Protein AF-0000000080694925 (afdb_homodimer)

pLDDT: mean 90.87, std 7.21, range [68.62, 98.62]

InterPro domains:
  IPR015406 Tip attachment protein J, central straight fiber domain [PF09327] (97-133)
  IPR053171 Viral Tip Attachment Protein [PTHR36251] (2-133)

Radius of gyration: 19.43 Å; Cα contacts (8 Å, |Δi|>4): 1019; chains: 2; bounding box: 24×59×52 Å

Sequence (272 aa):
FVQEATVRASQNEATARTVTQLTASVGANTGQITDLREVVTSNLASTATAITQLTTRVGDNSAAIQSEATARSNADGALSSQISTAQATANGATAQAQTASTAVSGLNGKVSALKTIKTSTTVGGRTVMAGLAYWRFVQEATVRASQNEATARTVTQLTASVGANTGQITDLREVVTSNLASTATAITQLTTRVGDNSAAIQSEATARSNADGALSSQISTAQATANGATAQAQTASTAVSGLNGKVSALKTIKTSTTVGGRTVMAGLAYWR

Solvent-accessible surface area (backbone atoms only — not comparable to full-atom values): 11245 Å² total; per-residue (Å²): 113,47,78,46,76,49,75,46,77,55,88,57,34,11,34,31,37,36,39,38,37,43,62,14,58,15,87,86,17,29,9,30,38,39,37,41,39,36,22,39,8,22,80,61,35,8,32,20,37,40,37,40,37,31,35,12,24,17,84,83,10,25,6,28,35,41,36,40,37,38,15,27,8,19,83,58,18,10,30,13,37,37,36,37,36,27,28,4,26,6,80,78,19,34,6,30,33,36,38,39,37,38,11,32,7,24,62,84,61,52,52,33,27,38,39,37,41,38,35,37,34,30,51,88,85,45,71,52,75,51,73,50,78,47,77,81,114,48,77,47,76,48,77,46,76,55,88,56,36,11,36,31,36,37,40,39,36,44,62,13,58,14,87,86,17,30,8,31,40,41,37,39,37,37,21,39,8,23,82,61,36,9,32,19,38,40,38,40,37,33,35,10,26,18,85,82,10,26,6,29,35,40,38,40,39,38,15,28,8,19,85,58,18,9,31,13,38,39,37,36,39,27,28,4,27,6,80,78,21,36,6,30,33,34,38,40,38,39,11,32,8,23,62,84,63,52,53,33,28,37,40,37,40,39,36,37,34,30,52,88,84,46,71,52,73,52,72,49,77,47,77,83

Structure (mmCIF, N/CA/C/O backbone):
data_AF-0000000080694925-model_v1
#
loop_
_entity.id
_entity.type
_entity.pdbx_description
1 polymer 'Fibronectin, type III'
#
loop_
_atom_site.group_PDB
_atom_site.id
_atom_site.type_symbol
_atom_site.label_atom_id
_atom_site.label_alt_id
_atom_site.label_comp_id
_atom_site.label_asym_id
_atom_site.label_entity_id
_atom_site.label_seq_id
_atom_site.pdbx_PDB_ins_code
_atom_site.Cartn_x
_atom_site.Cartn_y
_atom_site.Cartn_z
_atom_site.occupancy
_atom_site.B_iso_or_equiv
_atom_site.auth_seq_id
_atom_site.auth_comp_id
_atom_site.auth_asym_id
_atom_site.auth_atom_id
_atom_site.pdbx_PDB_model_num
ATOM 1 N N . PHE A 1 1 ? 2.668 17.078 -12.219 1 86.06 1 PHE A N 1
ATOM 2 C CA . PHE A 1 1 ? 2.404 15.68 -12.555 1 86.06 1 PHE A CA 1
ATOM 3 C C . PHE A 1 1 ? 3.459 1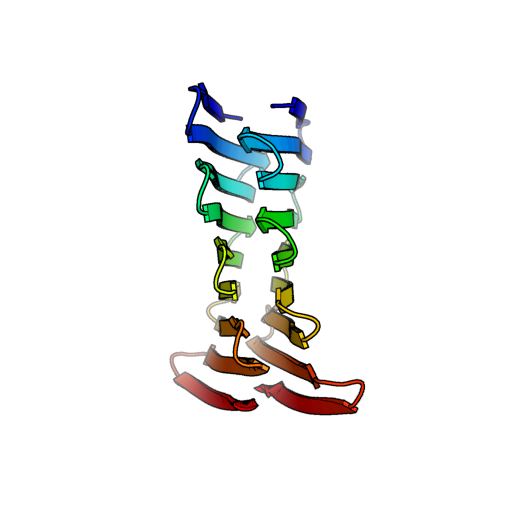5.141 -13.516 1 86.06 1 PHE A C 1
ATOM 5 O O . PHE A 1 1 ? 3.699 15.734 -14.57 1 86.06 1 PHE A O 1
ATOM 12 N N . VAL A 1 2 ? 4.156 14.141 -13.117 1 85 2 VAL A N 1
ATOM 13 C CA . VAL A 1 2 ? 5.16 13.492 -13.953 1 85 2 VAL A CA 1
ATOM 14 C C . VAL A 1 2 ? 4.844 12 -14.078 1 85 2 VAL A C 1
ATOM 16 O O . VAL A 1 2 ? 4.547 11.336 -13.086 1 85 2 VAL A O 1
ATOM 19 N N . GLN A 1 3 ? 4.918 11.453 -15.359 1 87.75 3 GLN A N 1
ATOM 20 C CA . GLN A 1 3 ? 4.664 10.023 -15.547 1 87.75 3 GLN A CA 1
ATOM 21 C C . GLN A 1 3 ? 5.57 9.445 -16.625 1 87.75 3 GLN A C 1
ATOM 23 O O . GLN A 1 3 ? 5.707 10.016 -17.703 1 87.75 3 GLN A O 1
ATOM 28 N N . GLU A 1 4 ? 6.207 8.531 -16.234 1 90.44 4 GLU A N 1
ATOM 29 C CA . GLU A 1 4 ? 6.984 7.746 -17.203 1 90.44 4 GLU A CA 1
ATOM 30 C C . GLU A 1 4 ? 6.508 6.297 -17.234 1 90.44 4 GLU A C 1
ATOM 32 O O . GLU A 1 4 ? 6.25 5.695 -16.188 1 90.44 4 GLU A O 1
ATOM 37 N N . ALA A 1 5 ? 6.398 5.773 -18.469 1 90.56 5 ALA A N 1
ATOM 38 C CA . ALA A 1 5 ? 5.965 4.383 -18.594 1 90.56 5 ALA A CA 1
ATOM 39 C C . ALA A 1 5 ? 6.812 3.639 -19.625 1 90.56 5 ALA A C 1
ATOM 41 O O . ALA A 1 5 ? 7.16 4.188 -20.672 1 90.56 5 ALA A O 1
ATOM 42 N N . THR A 1 6 ? 7.285 2.588 -19.266 1 92.5 6 THR A N 1
ATOM 43 C CA . THR A 1 6 ? 7.996 1.702 -20.172 1 92.5 6 THR A CA 1
ATOM 44 C C . THR A 1 6 ? 7.316 0.338 -20.25 1 92.5 6 THR A C 1
ATOM 46 O O . THR A 1 6 ? 6.977 -0.248 -19.219 1 92.5 6 THR A O 1
ATOM 49 N N . VAL A 1 7 ? 7.121 -0.152 -21.453 1 92.69 7 VAL A N 1
ATOM 50 C CA . VAL A 1 7 ? 6.527 -1.472 -21.656 1 92.69 7 VAL A CA 1
ATOM 51 C C . VAL A 1 7 ? 7.367 -2.275 -22.641 1 92.69 7 VAL A C 1
ATOM 53 O O . VAL A 1 7 ? 7.723 -1.776 -23.703 1 92.69 7 VAL A O 1
ATOM 56 N N . ARG A 1 8 ? 7.656 -3.412 -22.172 1 92.75 8 ARG A N 1
ATOM 57 C CA . ARG A 1 8 ? 8.375 -4.336 -23.031 1 92.75 8 ARG A CA 1
ATOM 58 C C . ARG A 1 8 ? 7.711 -5.711 -23.047 1 92.75 8 ARG A C 1
ATOM 60 O O . ARG A 1 8 ? 7.398 -6.258 -21.984 1 92.75 8 ARG A O 1
ATOM 67 N N . ALA A 1 9 ? 7.484 -6.203 -24.297 1 92.5 9 ALA A N 1
ATOM 68 C CA . ALA A 1 9 ? 6.875 -7.527 -24.406 1 92.5 9 ALA A CA 1
ATOM 69 C C . ALA A 1 9 ? 7.582 -8.375 -25.453 1 92.5 9 ALA A C 1
ATOM 71 O O . ALA A 1 9 ? 7.91 -7.887 -26.531 1 92.5 9 ALA A O 1
ATOM 72 N N . SER A 1 10 ? 8 -9.586 -25.047 1 93.69 10 SER A N 1
ATOM 73 C CA . SER A 1 10 ? 8.469 -10.617 -25.969 1 93.69 10 SER A CA 1
ATOM 74 C C . SER A 1 10 ? 7.625 -11.883 -25.859 1 93.69 10 SER A C 1
ATOM 76 O O . SER A 1 10 ? 6.613 -11.898 -25.156 1 93.69 10 SER A O 1
ATOM 78 N N . GLN A 1 11 ? 8.141 -12.898 -26.594 1 92.75 11 GLN A N 1
ATOM 79 C CA . GLN A 1 11 ? 7.355 -14.125 -26.594 1 92.75 11 GLN A CA 1
ATOM 80 C C . GLN A 1 11 ? 7.336 -14.766 -25.219 1 92.75 11 GLN A C 1
ATOM 82 O O . GLN A 1 11 ? 6.348 -15.391 -24.828 1 92.75 11 GLN A O 1
ATOM 87 N N . ASN A 1 12 ? 8.289 -14.617 -24.5 1 95 12 ASN A N 1
ATOM 88 C CA . ASN A 1 12 ? 8.391 -15.391 -23.266 1 95 12 ASN A CA 1
ATOM 89 C C . ASN A 1 12 ? 8.344 -14.5 -22.031 1 95 12 ASN A C 1
ATOM 91 O O . ASN A 1 12 ? 8.383 -14.992 -20.906 1 95 12 ASN A O 1
ATOM 95 N N . GLU A 1 13 ? 8.422 -13.172 -22.281 1 96.5 13 GLU A N 1
ATOM 96 C CA . GLU A 1 13 ? 8.438 -12.273 -21.125 1 96.5 13 GLU A CA 1
ATOM 97 C C . GLU A 1 13 ? 7.789 -10.93 -21.469 1 96.5 13 GLU A C 1
ATOM 99 O O . GLU A 1 13 ? 7.961 -10.414 -22.578 1 96.5 13 GLU A O 1
ATOM 104 N N . ALA A 1 14 ? 7.043 -10.398 -20.562 1 97.88 14 ALA A N 1
ATOM 105 C CA . ALA A 1 14 ? 6.457 -9.07 -20.672 1 97.88 14 ALA A CA 1
ATOM 106 C C . ALA A 1 14 ? 6.703 -8.25 -19.406 1 97.88 14 ALA A C 1
ATOM 108 O O . ALA A 1 14 ? 6.555 -8.766 -18.281 1 97.88 14 ALA A O 1
ATOM 109 N N . THR A 1 15 ? 7.133 -7.004 -19.609 1 96.81 15 THR A N 1
ATOM 110 C CA . THR A 1 15 ? 7.391 -6.125 -18.469 1 96.81 15 THR A CA 1
ATOM 111 C C . THR A 1 15 ? 6.785 -4.742 -18.703 1 96.81 15 THR A C 1
ATOM 113 O O . THR A 1 15 ? 6.887 -4.195 -19.797 1 96.81 15 THR A O 1
ATOM 116 N N . ALA A 1 16 ? 6.148 -4.254 -17.703 1 96.69 16 ALA A N 1
ATOM 117 C CA . ALA A 1 16 ? 5.633 -2.887 -17.703 1 96.69 16 ALA A CA 1
ATOM 118 C C . ALA A 1 16 ? 6.023 -2.152 -16.422 1 96.69 16 ALA A C 1
ATOM 120 O O . ALA A 1 16 ? 5.871 -2.684 -15.32 1 96.69 16 ALA A O 1
ATOM 121 N N .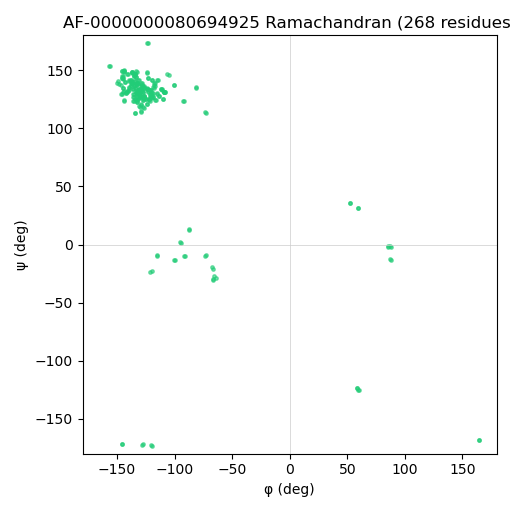 ARG A 1 17 ? 6.551 -0.938 -16.547 1 94.81 17 ARG A N 1
ATOM 122 C CA . ARG A 1 17 ? 6.98 -0.132 -15.414 1 94.81 17 ARG A CA 1
ATOM 123 C C . ARG A 1 17 ? 6.512 1.312 -15.555 1 94.81 17 ARG A C 1
ATOM 125 O O . ARG A 1 17 ? 6.547 1.875 -16.656 1 94.81 17 ARG A O 1
ATOM 132 N N . THR A 1 18 ? 6.059 1.807 -14.477 1 93.69 18 THR A N 1
ATOM 133 C CA . THR A 1 18 ? 5.695 3.219 -14.492 1 93.69 18 THR A CA 1
ATOM 134 C C . THR A 1 18 ? 6.234 3.936 -13.258 1 93.69 18 THR A C 1
ATOM 136 O O . THR A 1 18 ? 6.312 3.348 -12.18 1 93.69 18 THR A O 1
ATOM 139 N N . VAL A 1 19 ? 6.582 5.168 -13.391 1 93.38 19 VAL A N 1
ATOM 140 C CA . VAL A 1 19 ? 6.91 6.09 -12.305 1 93.38 19 VAL A CA 1
ATOM 141 C C . VAL A 1 19 ? 5.988 7.309 -12.367 1 93.38 19 VAL A C 1
ATOM 143 O O . VAL A 1 19 ? 5.875 7.957 -13.414 1 93.38 19 VAL A O 1
ATOM 146 N N . THR A 1 20 ? 5.352 7.559 -11.32 1 93.06 20 THR A N 1
ATOM 147 C CA . THR A 1 20 ? 4.41 8.672 -11.305 1 93.06 20 THR A CA 1
ATOM 148 C C . THR A 1 20 ? 4.617 9.531 -10.062 1 93.06 20 THR A C 1
ATOM 150 O O . THR A 1 20 ? 4.828 9.016 -8.969 1 93.06 20 THR A O 1
ATOM 153 N N . GLN A 1 21 ? 4.531 10.812 -10.289 1 94.19 21 GLN A N 1
ATOM 154 C CA . GLN A 1 21 ? 4.547 11.766 -9.188 1 94.19 21 GLN A CA 1
ATOM 155 C C . GLN A 1 21 ? 3.404 12.773 -9.32 1 94.19 21 GLN A C 1
ATOM 157 O O . GLN A 1 21 ? 3.295 13.469 -10.328 1 94.19 21 GLN A O 1
ATOM 162 N N . LEU A 1 22 ? 2.562 12.719 -8.281 1 95.5 22 LEU A N 1
ATOM 163 C CA . LEU A 1 22 ? 1.469 13.68 -8.195 1 95.5 22 LEU A CA 1
ATOM 164 C C . LEU A 1 22 ? 1.71 14.68 -7.066 1 95.5 22 LEU A C 1
ATOM 166 O O . LEU A 1 22 ? 2.01 14.289 -5.938 1 95.5 22 LEU A O 1
ATOM 170 N N . THR A 1 23 ? 1.526 15.945 -7.48 1 96 23 THR A N 1
ATOM 171 C CA . THR A 1 23 ? 1.721 16.969 -6.465 1 96 23 THR A CA 1
ATOM 172 C C . THR A 1 23 ? 0.611 18.016 -6.531 1 96 23 THR A C 1
ATOM 174 O O . THR A 1 23 ? 0.211 18.438 -7.621 1 96 23 THR A O 1
ATOM 177 N N . ALA A 1 24 ? 0.092 18.344 -5.383 1 97.38 24 ALA A N 1
ATOM 178 C CA . ALA A 1 24 ? -0.826 19.469 -5.23 1 97.38 24 ALA A CA 1
ATOM 179 C C . ALA A 1 24 ? -0.362 20.406 -4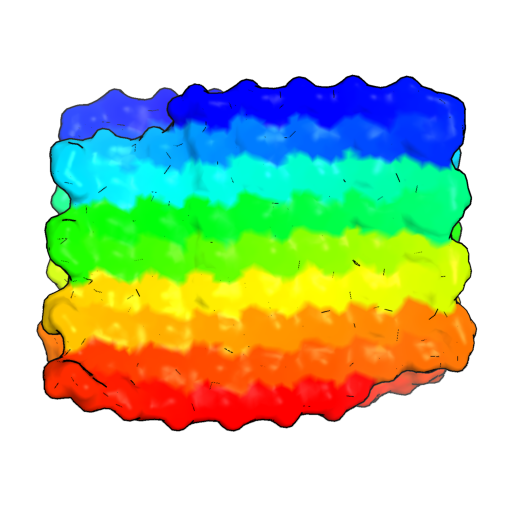.125 1 97.38 24 ALA A C 1
ATOM 181 O O . ALA A 1 24 ? -0.082 19.969 -3.006 1 97.38 24 ALA A O 1
ATOM 182 N N . SER A 1 25 ? -0.364 21.734 -4.52 1 96.5 25 SER A N 1
ATOM 183 C CA . SER A 1 25 ? 0.121 22.688 -3.533 1 96.5 25 SER A CA 1
ATOM 184 C C . SER A 1 25 ? -0.73 23.953 -3.529 1 96.5 25 SER A C 1
ATOM 186 O O . SER A 1 25 ? -1.169 24.422 -4.586 1 96.5 25 SER A O 1
ATOM 188 N N . VAL A 1 26 ? -1.048 24.391 -2.332 1 96.94 26 VAL A N 1
ATOM 189 C CA . VAL A 1 26 ? -1.655 25.703 -2.119 1 96.94 26 VAL A CA 1
ATOM 190 C C . VAL A 1 26 ? -0.882 26.469 -1.044 1 96.94 26 VAL A C 1
ATOM 192 O O . VAL A 1 26 ? -0.964 26.125 0.141 1 96.94 26 VAL A O 1
ATOM 195 N N . GLY A 1 27 ? -0.299 27.5 -1.496 1 94.94 27 GLY A N 1
ATOM 196 C CA . GLY A 1 27 ? 0.611 28.172 -0.577 1 94.94 27 GLY A CA 1
ATOM 197 C C . GLY A 1 27 ? 1.742 27.266 -0.105 1 94.94 27 GLY A C 1
ATOM 198 O O . GLY A 1 27 ? 2.459 26.688 -0.92 1 94.94 27 GLY A O 1
ATOM 199 N N . ALA A 1 28 ? 1.848 27.156 1.271 1 94.5 28 ALA A N 1
ATOM 200 C CA . ALA A 1 28 ? 2.908 26.328 1.831 1 94.5 28 ALA A CA 1
ATOM 201 C C . ALA A 1 28 ? 2.416 24.906 2.066 1 94.5 28 ALA A C 1
ATOM 203 O O . ALA A 1 28 ? 3.193 24.016 2.449 1 94.5 28 ALA A O 1
ATOM 204 N N . ASN A 1 29 ? 1.133 24.734 1.923 1 97.06 29 ASN A N 1
ATOM 205 C CA . ASN A 1 29 ? 0.563 23.406 2.127 1 97.06 29 ASN A CA 1
ATOM 206 C C . ASN A 1 29 ? 0.723 22.531 0.887 1 97.06 29 ASN A C 1
ATOM 208 O O . ASN A 1 29 ? 0.471 22.984 -0.232 1 97.06 29 ASN A O 1
ATOM 212 N N . THR A 1 30 ? 1.142 21.281 1.148 1 97.44 30 THR A N 1
ATOM 213 C CA . THR A 1 30 ? 1.434 20.438 -0.005 1 97.44 30 THR A CA 1
ATOM 214 C C . THR A 1 30 ? 0.976 19 0.245 1 97.44 30 THR A C 1
ATOM 216 O O . THR A 1 30 ? 0.958 18.547 1.388 1 97.44 30 THR A O 1
ATOM 219 N N . GLY A 1 31 ? 0.548 18.359 -0.827 1 98.31 31 GLY A N 1
ATOM 220 C CA . GLY A 1 31 ? 0.349 16.922 -0.916 1 98.31 31 GLY A CA 1
ATOM 221 C C . GLY A 1 31 ? 1.038 16.297 -2.113 1 98.31 31 GLY A C 1
ATOM 222 O O . GLY A 1 31 ? 1.058 16.891 -3.199 1 98.31 31 GLY A O 1
ATOM 223 N N . GLN A 1 32 ? 1.607 15.141 -1.814 1 98.06 32 GLN A N 1
ATOM 224 C CA . GLN A 1 32 ? 2.352 14.5 -2.896 1 98.06 32 GLN A CA 1
ATOM 225 C C . GLN A 1 32 ? 2.225 12.984 -2.832 1 98.06 32 GLN A C 1
ATOM 227 O O . GLN A 1 32 ? 2.254 12.398 -1.747 1 98.06 32 GLN A O 1
ATOM 232 N N . ILE A 1 33 ? 2.143 12.367 -3.941 1 97.62 33 ILE A N 1
ATOM 233 C CA . ILE A 1 33 ? 2.225 10.914 -4.074 1 97.62 33 ILE A CA 1
ATOM 234 C C . ILE A 1 33 ? 3.295 10.547 -5.102 1 97.62 33 ILE A C 1
ATOM 236 O O . ILE A 1 33 ? 3.301 11.078 -6.215 1 97.62 33 ILE A O 1
ATOM 240 N N . THR A 1 34 ? 4.18 9.719 -4.723 1 96.31 34 THR A N 1
ATOM 241 C CA . THR A 1 34 ? 5.152 9.148 -5.648 1 96.31 34 THR A CA 1
ATOM 242 C C . THR A 1 34 ? 5.004 7.633 -5.727 1 96.31 34 THR A C 1
ATOM 244 O O . THR A 1 34 ? 4.957 6.953 -4.699 1 96.31 34 THR A O 1
ATOM 247 N N . ASP A 1 35 ? 5.039 7.164 -6.988 1 95.25 35 ASP A N 1
ATOM 248 C CA . ASP A 1 35 ? 4.797 5.734 -7.168 1 95.25 35 ASP A CA 1
ATOM 249 C C . ASP A 1 35 ? 5.773 5.137 -8.172 1 95.25 35 ASP A C 1
ATOM 251 O O . ASP A 1 35 ? 6.102 5.766 -9.18 1 95.25 35 ASP A O 1
ATOM 255 N N . LEU A 1 36 ? 6.172 4.016 -7.773 1 95.06 36 LEU A N 1
ATOM 256 C CA . LEU A 1 36 ? 6.828 3.141 -8.734 1 95.06 36 LEU A CA 1
ATOM 257 C C . LEU A 1 36 ? 6.086 1.814 -8.859 1 95.06 36 LEU A C 1
ATOM 259 O O . LEU A 1 36 ? 5.844 1.139 -7.855 1 95.06 36 LEU A O 1
ATOM 263 N N . ARG A 1 37 ? 5.707 1.539 -10.133 1 96.75 37 ARG A N 1
ATOM 264 C CA . ARG A 1 37 ? 4.996 0.287 -10.367 1 96.75 37 ARG A CA 1
ATOM 265 C C . ARG A 1 37 ? 5.711 -0.562 -11.414 1 96.75 37 ARG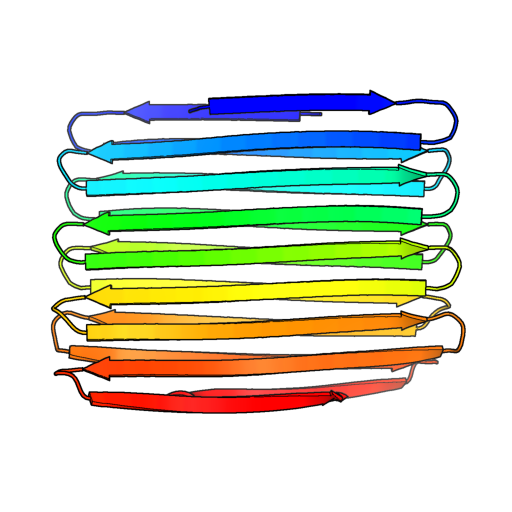 A C 1
ATOM 267 O O . ARG A 1 37 ? 6.176 -0.043 -12.43 1 96.75 37 ARG A O 1
ATOM 274 N N . GLU A 1 38 ? 5.836 -1.792 -11.086 1 97.38 38 GLU A N 1
ATOM 275 C CA . GLU A 1 38 ? 6.453 -2.709 -12.039 1 97.38 38 GLU A CA 1
ATOM 276 C C . GLU A 1 38 ? 5.734 -4.055 -12.055 1 97.38 38 GLU A C 1
ATOM 278 O O . GLU A 1 38 ? 5.469 -4.637 -11 1 97.38 38 GLU A O 1
ATOM 283 N N . VAL A 1 39 ? 5.465 -4.5 -13.289 1 98.06 39 VAL A N 1
ATOM 284 C CA . VAL A 1 39 ? 4.91 -5.836 -13.484 1 98.06 39 VAL A CA 1
ATOM 285 C C . VAL A 1 39 ? 5.766 -6.609 -14.484 1 98.06 39 VAL A C 1
ATOM 287 O O . VAL A 1 39 ? 6.066 -6.113 -15.57 1 98.06 39 VAL A O 1
ATOM 290 N N . VAL A 1 40 ? 6.176 -7.777 -14.031 1 98.06 40 VAL A N 1
ATOM 291 C CA . VAL A 1 40 ? 6.957 -8.648 -14.898 1 98.06 40 VAL A CA 1
ATOM 292 C C . VAL A 1 40 ? 6.312 -10.031 -14.961 1 98.06 40 VAL A C 1
ATOM 294 O O . VAL A 1 40 ? 6.094 -10.664 -13.922 1 98.06 40 VAL A O 1
ATOM 297 N N . THR A 1 41 ? 6.051 -10.461 -16.219 1 98.12 41 THR A N 1
ATOM 298 C CA . THR A 1 41 ? 5.445 -11.773 -16.391 1 98.12 41 THR A CA 1
ATOM 299 C C . THR A 1 41 ? 6.223 -12.594 -17.422 1 98.12 41 THR A C 1
ATOM 301 O O . THR A 1 41 ? 6.582 -12.086 -18.484 1 98.12 41 THR A O 1
ATOM 304 N N . SER A 1 42 ? 6.484 -13.859 -17.031 1 97.25 42 SER A N 1
ATOM 305 C CA . SER A 1 42 ? 7.07 -14.828 -17.953 1 97.25 42 SER A CA 1
ATOM 306 C C . SER A 1 42 ? 6.246 -16.109 -18 1 97.25 42 SER A C 1
ATOM 308 O O . SER A 1 42 ? 5.152 -16.172 -17.438 1 97.25 42 SER A O 1
ATOM 310 N N . ASN A 1 43 ? 6.836 -17.109 -18.688 1 95.31 43 ASN A N 1
ATOM 311 C CA . ASN A 1 43 ? 6.133 -18.375 -18.766 1 95.31 43 ASN A CA 1
ATOM 312 C C . ASN A 1 43 ? 6.176 -19.125 -17.438 1 95.31 43 ASN A C 1
ATOM 314 O O . ASN A 1 43 ? 5.41 -20.078 -17.234 1 95.31 43 ASN A O 1
ATOM 318 N N . LEU A 1 44 ? 6.926 -18.719 -16.484 1 94.94 44 LEU A N 1
ATOM 319 C CA . LEU A 1 44 ? 7.133 -19.5 -15.266 1 94.94 44 LEU A CA 1
ATOM 320 C C . LEU A 1 44 ? 6.676 -18.734 -14.031 1 94.94 44 LEU A C 1
ATOM 322 O O . LEU A 1 44 ? 6.391 -19.344 -12.992 1 94.94 44 LEU A O 1
ATOM 326 N N . ALA A 1 45 ? 6.652 -17.438 -14.211 1 96.88 45 ALA A N 1
ATOM 327 C CA . ALA A 1 45 ? 6.34 -16.641 -13.016 1 96.88 45 ALA A CA 1
ATOM 328 C C . ALA A 1 45 ? 5.785 -15.273 -13.398 1 96.88 45 ALA A C 1
ATOM 330 O O . ALA A 1 45 ? 5.996 -14.805 -14.516 1 96.88 45 ALA A O 1
ATOM 331 N N . SER A 1 46 ? 5.004 -14.703 -12.547 1 98.5 46 SER A N 1
ATOM 332 C CA . SER A 1 46 ? 4.527 -13.328 -12.656 1 98.5 46 SER A CA 1
ATOM 333 C C . SER A 1 46 ? 4.719 -12.578 -11.344 1 98.5 46 SER A C 1
ATOM 335 O O . SER A 1 46 ? 4.406 -13.094 -10.273 1 98.5 46 SER A O 1
ATOM 337 N N . THR A 1 47 ? 5.262 -11.32 -11.438 1 98.19 47 THR A N 1
ATOM 338 C CA . THR A 1 47 ? 5.512 -10.508 -10.25 1 98.19 47 THR A CA 1
ATOM 339 C C . THR A 1 47 ? 5.016 -9.078 -10.461 1 98.19 47 THR A C 1
ATOM 341 O O . THR A 1 47 ? 5.285 -8.469 -11.5 1 98.19 47 THR A O 1
ATOM 344 N N . ALA A 1 48 ? 4.301 -8.625 -9.5 1 98.44 48 ALA A N 1
ATOM 345 C CA . ALA A 1 48 ? 3.881 -7.227 -9.461 1 98.44 48 ALA A CA 1
ATOM 346 C C . ALA A 1 48 ? 4.422 -6.531 -8.219 1 98.44 48 ALA A C 1
ATOM 348 O O . ALA A 1 48 ? 4.227 -7.008 -7.094 1 98.44 48 ALA A O 1
ATOM 349 N N . THR A 1 49 ? 5.102 -5.414 -8.43 1 97.38 49 THR A N 1
ATOM 350 C CA . THR A 1 49 ? 5.684 -4.656 -7.324 1 97.38 49 THR A CA 1
ATOM 351 C C . THR A 1 49 ? 5.23 -3.199 -7.375 1 97.38 49 THR A C 1
ATOM 353 O O . THR A 1 49 ? 5.23 -2.58 -8.438 1 97.38 49 THR A O 1
ATOM 356 N N . ALA A 1 50 ? 4.871 -2.762 -6.207 1 96.81 50 ALA A N 1
ATOM 357 C CA . ALA A 1 50 ? 4.469 -1.361 -6.102 1 96.81 50 ALA A CA 1
ATOM 358 C C . ALA A 1 50 ? 5.141 -0.686 -4.91 1 96.81 50 ALA A C 1
ATOM 360 O O . ALA A 1 50 ? 5.082 -1.19 -3.785 1 96.81 50 ALA A O 1
ATOM 361 N N . ILE A 1 51 ? 5.742 0.414 -5.145 1 96.19 51 ILE A N 1
ATOM 362 C CA . ILE A 1 51 ? 6.262 1.277 -4.086 1 96.19 51 ILE A CA 1
ATOM 363 C C . ILE A 1 51 ? 5.535 2.621 -4.117 1 96.19 51 ILE A C 1
ATOM 365 O O . ILE A 1 51 ? 5.469 3.273 -5.16 1 96.19 51 ILE A O 1
ATOM 369 N N . THR A 1 52 ? 4.996 2.941 -3.029 1 96.56 52 THR A N 1
ATOM 370 C CA . THR A 1 52 ? 4.203 4.164 -2.959 1 96.56 52 THR A CA 1
ATOM 371 C C . THR A 1 52 ? 4.609 5 -1.748 1 96.56 52 THR A C 1
ATOM 373 O O . THR A 1 52 ? 4.828 4.465 -0.66 1 96.56 52 THR A O 1
ATOM 376 N N . GLN A 1 53 ? 4.688 6.258 -1.994 1 97.06 53 GLN A N 1
ATOM 377 C CA . GLN A 1 53 ? 4.922 7.207 -0.914 1 97.06 53 GLN A CA 1
ATOM 378 C C . GLN A 1 53 ? 3.906 8.344 -0.95 1 97.06 53 GLN A C 1
ATOM 380 O O . GLN A 1 53 ? 3.811 9.07 -1.944 1 97.06 53 GLN A O 1
ATOM 385 N N . LEU A 1 54 ? 3.16 8.453 0.187 1 98.12 54 LEU A N 1
ATOM 386 C CA . LEU A 1 54 ? 2.234 9.562 0.355 1 98.12 54 LEU A CA 1
ATOM 387 C C . LEU A 1 54 ? 2.748 10.547 1.404 1 98.12 54 LEU A C 1
ATOM 389 O O . LEU A 1 54 ? 3.127 10.141 2.506 1 98.12 54 LEU A O 1
ATOM 393 N N . THR A 1 55 ? 2.732 11.82 1.022 1 98.06 55 THR A N 1
ATOM 394 C CA . THR A 1 55 ? 3.139 12.82 2 1 98.06 55 THR A CA 1
ATOM 395 C C . THR A 1 55 ? 2.211 14.031 1.95 1 98.06 55 THR A C 1
ATOM 397 O O . THR A 1 55 ? 1.816 14.477 0.869 1 98.06 55 THR A O 1
ATOM 400 N N . THR A 1 56 ? 1.851 14.5 3.131 1 98.56 56 THR A N 1
ATOM 401 C CA . THR A 1 56 ? 1.105 15.75 3.234 1 98.56 56 THR A CA 1
ATOM 402 C C . THR A 1 56 ? 1.702 16.656 4.312 1 98.56 56 THR A C 1
ATOM 404 O O . THR A 1 56 ? 2.195 16.156 5.332 1 98.56 56 THR A O 1
ATOM 407 N N . ARG A 1 57 ? 1.55 17.969 4.039 1 97.56 57 ARG A N 1
ATOM 408 C CA . ARG A 1 57 ? 2.074 18.938 4.984 1 97.56 57 ARG A CA 1
ATOM 409 C C . ARG A 1 57 ? 1.19 20.188 5.031 1 97.56 57 ARG A C 1
ATOM 411 O O . ARG A 1 57 ? 0.859 20.766 3.992 1 97.56 57 ARG A O 1
ATOM 418 N N . VAL A 1 58 ? 0.842 20.531 6.238 1 96.25 58 VAL A N 1
ATOM 419 C CA . VAL A 1 58 ? 0.155 21.797 6.488 1 96.25 58 VAL A CA 1
ATOM 420 C C . VAL A 1 58 ? 0.791 22.5 7.684 1 96.25 58 VAL A C 1
ATOM 422 O O . VAL A 1 58 ? 0.623 22.062 8.828 1 96.25 58 VAL A O 1
ATOM 425 N N . GLY A 1 59 ? 1.391 23.594 7.395 1 92.56 59 GLY A N 1
ATOM 426 C CA . GLY A 1 59 ? 2.203 24.203 8.43 1 92.56 59 GLY A CA 1
ATOM 427 C C . GLY A 1 59 ? 3.309 23.297 8.938 1 92.56 59 GLY A C 1
ATOM 428 O O . GLY A 1 59 ? 4.109 22.781 8.156 1 92.56 59 GLY A O 1
ATOM 429 N N . ASP A 1 60 ? 3.262 23.078 10.289 1 91 60 ASP A N 1
ATOM 430 C CA . ASP A 1 60 ? 4.293 22.234 10.891 1 91 60 ASP A CA 1
ATOM 431 C C . ASP A 1 60 ? 3.826 20.781 11.008 1 91 60 ASP A C 1
ATOM 433 O O . ASP A 1 60 ? 4.559 19.938 11.508 1 91 60 ASP A O 1
ATOM 437 N N . ASN A 1 61 ? 2.662 20.531 10.562 1 94.75 61 ASN A N 1
ATOM 438 C CA . ASN A 1 61 ? 2.119 19.188 10.695 1 94.75 61 ASN A CA 1
ATOM 439 C C . ASN A 1 61 ? 2.248 18.406 9.383 1 94.75 61 ASN A C 1
ATOM 441 O O . ASN A 1 61 ? 2.029 18.953 8.305 1 94.75 61 ASN A O 1
ATOM 445 N N . SER A 1 62 ? 2.652 17.125 9.57 1 96.25 62 SER A N 1
ATOM 446 C CA . SER A 1 62 ? 2.85 16.312 8.367 1 96.25 62 SER A CA 1
ATOM 447 C C . SER A 1 62 ? 2.443 14.867 8.602 1 96.25 62 SER A C 1
ATOM 449 O O . SER A 1 62 ? 2.512 14.375 9.727 1 96.25 62 SER A O 1
ATOM 451 N N . ALA A 1 63 ? 2.018 14.258 7.617 1 97.44 63 ALA A N 1
ATOM 452 C CA . ALA A 1 63 ? 1.712 12.828 7.598 1 97.44 63 ALA A CA 1
ATOM 453 C C . ALA A 1 63 ? 2.342 12.148 6.383 1 97.44 63 ALA A C 1
ATOM 455 O O . ALA A 1 63 ? 2.389 12.727 5.297 1 97.44 63 ALA A O 1
ATOM 456 N N . ALA A 1 64 ? 2.818 10.922 6.645 1 97.19 64 ALA A N 1
ATOM 457 C CA . ALA A 1 64 ? 3.443 10.203 5.539 1 97.19 64 ALA A CA 1
ATOM 458 C C . ALA A 1 64 ? 3.176 8.703 5.645 1 97.19 64 ALA A C 1
ATOM 460 O O . ALA A 1 64 ? 3.121 8.148 6.75 1 97.19 64 ALA A O 1
ATOM 461 N N . ILE A 1 65 ? 3.031 8.078 4.574 1 96.62 65 ILE A N 1
ATOM 462 C CA . ILE A 1 65 ? 2.949 6.625 4.484 1 96.62 65 ILE A CA 1
ATOM 463 C C . ILE A 1 65 ? 3.877 6.125 3.379 1 96.62 65 ILE A C 1
ATOM 465 O O . ILE A 1 65 ? 3.824 6.609 2.246 1 96.62 65 ILE A O 1
ATOM 469 N N . GLN A 1 66 ? 4.711 5.277 3.725 1 95.75 66 GLN A N 1
ATOM 470 C CA . GLN A 1 66 ? 5.535 4.562 2.76 1 95.75 66 GLN A CA 1
ATOM 471 C C . GLN A 1 66 ? 5.184 3.076 2.729 1 95.75 66 GLN A C 1
ATOM 473 O O . GLN A 1 66 ? 5.188 2.41 3.766 1 95.75 66 GLN A O 1
ATOM 478 N N . SER A 1 67 ? 4.914 2.57 1.521 1 94.88 67 SER A N 1
ATOM 479 C CA . SER A 1 67 ? 4.551 1.161 1.43 1 94.88 67 SER A CA 1
ATOM 480 C C . SER A 1 67 ? 5.227 0.49 0.238 1 94.88 67 SER A C 1
ATOM 482 O O . SER A 1 67 ? 5.398 1.11 -0.813 1 94.88 67 SER A O 1
ATOM 484 N N . GLU A 1 68 ? 5.609 -0.686 0.477 1 95.5 68 GLU A N 1
ATOM 485 C CA . GLU A 1 68 ? 6.113 -1.571 -0.57 1 95.5 68 GLU A CA 1
ATOM 486 C C . GLU A 1 68 ? 5.332 -2.883 -0.603 1 95.5 68 GLU A C 1
ATOM 488 O O . GLU A 1 68 ? 5.203 -3.561 0.42 1 95.5 68 GLU A O 1
ATOM 493 N N . ALA A 1 69 ? 4.812 -3.193 -1.742 1 95.69 69 ALA A N 1
ATOM 494 C CA . ALA A 1 69 ? 4.02 -4.414 -1.879 1 95.69 69 ALA A CA 1
ATOM 495 C C . ALA A 1 69 ? 4.512 -5.258 -3.051 1 95.69 69 ALA A C 1
ATOM 497 O O . ALA A 1 69 ? 4.832 -4.727 -4.117 1 95.69 69 ALA A O 1
ATOM 498 N N . THR A 1 70 ? 4.59 -6.473 -2.809 1 96.81 70 THR A N 1
ATOM 499 C CA . THR A 1 70 ? 4.988 -7.406 -3.857 1 96.81 70 THR A CA 1
ATOM 500 C C . THR A 1 70 ? 4.066 -8.625 -3.879 1 96.81 70 THR A C 1
ATOM 502 O O . THR A 1 70 ? 3.859 -9.266 -2.85 1 96.81 70 THR A O 1
ATOM 505 N N . ALA A 1 71 ? 3.5 -8.883 -4.992 1 98 71 ALA A N 1
ATOM 506 C CA . ALA A 1 71 ? 2.752 -10.117 -5.234 1 98 71 ALA A CA 1
ATOM 507 C C . ALA A 1 71 ? 3.426 -10.961 -6.309 1 98 71 ALA A C 1
ATOM 509 O O . ALA A 1 71 ? 3.711 -10.477 -7.406 1 98 71 ALA A O 1
ATOM 510 N N . ARG A 1 72 ? 3.586 -12.172 -5.949 1 97.62 72 ARG A N 1
ATOM 511 C CA . ARG A 1 72 ? 4.254 -13.055 -6.902 1 97.62 72 ARG A CA 1
ATOM 512 C C . ARG A 1 72 ? 3.562 -14.406 -6.973 1 97.62 72 ARG A C 1
ATOM 514 O O . ARG A 1 72 ? 3.199 -14.984 -5.941 1 97.62 72 ARG A O 1
ATOM 521 N N . SER A 1 73 ? 3.451 -14.922 -8.219 1 97.38 73 SER A N 1
ATOM 522 C CA . SER A 1 73 ? 2.945 -16.281 -8.414 1 97.38 73 SER A CA 1
ATOM 523 C C . SER A 1 73 ? 3.828 -17.062 -9.383 1 97.38 73 SER A C 1
ATOM 525 O O . SER A 1 73 ? 4.398 -16.484 -10.312 1 97.38 73 SER A O 1
ATOM 527 N N . ASN A 1 74 ? 3.969 -18.359 -9.109 1 95.62 74 ASN A N 1
ATOM 528 C CA . ASN A 1 74 ? 4.637 -19.281 -10.016 1 95.62 74 ASN A CA 1
ATOM 529 C C . ASN A 1 74 ? 3.996 -20.672 -9.969 1 95.62 74 ASN A C 1
ATOM 531 O O . ASN A 1 74 ? 2.939 -20.844 -9.367 1 95.62 74 ASN A O 1
ATOM 535 N N . ALA A 1 75 ? 4.668 -21.578 -10.633 1 92.44 75 ALA A N 1
ATOM 536 C CA . ALA A 1 75 ? 4.074 -22.922 -10.734 1 92.44 75 ALA A CA 1
ATOM 537 C C . ALA A 1 75 ? 4.031 -23.594 -9.367 1 92.44 75 ALA A C 1
ATOM 539 O O . ALA A 1 75 ? 3.166 -24.438 -9.117 1 92.44 75 ALA A O 1
ATOM 540 N N . ASP A 1 76 ? 4.832 -23.172 -8.414 1 90.81 76 ASP A N 1
ATOM 541 C CA . ASP A 1 76 ? 4.961 -23.875 -7.137 1 90.81 76 ASP A CA 1
ATOM 542 C C . ASP A 1 76 ? 4.125 -23.203 -6.051 1 90.81 76 ASP A C 1
ATOM 544 O O . ASP A 1 76 ? 3.975 -23.734 -4.953 1 90.81 76 ASP A O 1
ATOM 548 N N . GLY A 1 77 ? 3.723 -22.047 -6.391 1 94.06 77 GLY A N 1
ATOM 549 C CA . GLY A 1 77 ? 2.932 -21.391 -5.355 1 94.06 77 GLY A CA 1
ATOM 550 C C . GLY A 1 77 ? 2.773 -19.906 -5.574 1 94.06 77 GLY A C 1
ATOM 551 O O . GLY A 1 77 ? 2.961 -19.406 -6.688 1 94.06 77 GLY A O 1
ATOM 552 N N . ALA A 1 78 ? 2.258 -19.219 -4.5 1 96.25 78 ALA A N 1
ATOM 553 C CA . ALA A 1 78 ? 2.025 -17.781 -4.527 1 96.25 78 ALA A CA 1
ATOM 554 C C . ALA A 1 78 ? 2.473 -17.125 -3.225 1 96.25 78 ALA A C 1
ATOM 556 O O . ALA A 1 78 ? 2.381 -17.734 -2.154 1 96.25 78 ALA A O 1
ATOM 557 N N . LEU A 1 79 ? 2.918 -15.883 -3.367 1 93.69 79 LEU A N 1
ATOM 558 C CA . LEU A 1 79 ? 3.418 -15.133 -2.221 1 93.69 79 LEU A CA 1
ATOM 559 C C . LEU A 1 79 ? 3.008 -13.664 -2.314 1 93.69 79 LEU A C 1
ATOM 561 O O . LEU A 1 79 ? 3.143 -13.047 -3.373 1 93.69 79 LEU A O 1
ATOM 565 N N . SER A 1 80 ? 2.463 -13.195 -1.236 1 95.88 80 SER A N 1
ATOM 566 C CA . SER A 1 80 ? 2.213 -11.758 -1.104 1 95.88 80 SER A CA 1
ATOM 567 C C . SER A 1 80 ? 2.926 -11.188 0.118 1 95.88 80 SER A C 1
ATOM 569 O O . SER A 1 80 ? 2.809 -11.727 1.221 1 95.88 80 SER A O 1
ATOM 571 N N . SER A 1 81 ? 3.645 -10.125 -0.138 1 92.38 81 SER A N 1
ATOM 572 C CA . SER A 1 81 ? 4.355 -9.461 0.947 1 92.38 81 SER A CA 1
ATOM 573 C C . SER A 1 81 ? 4.18 -7.945 0.874 1 92.38 81 SER A C 1
ATOM 575 O O . SER A 1 81 ? 4.188 -7.367 -0.215 1 92.38 81 SER A O 1
ATOM 577 N N . GLN A 1 82 ? 4.027 -7.375 2.049 1 91.75 82 GLN A N 1
ATOM 578 C CA . GLN A 1 82 ? 3.871 -5.926 2.111 1 91.75 82 GLN A CA 1
ATOM 579 C C . GLN A 1 82 ? 4.539 -5.352 3.357 1 91.75 82 GLN A C 1
ATOM 581 O O . GLN A 1 82 ? 4.441 -5.934 4.441 1 91.75 82 GLN A O 1
ATOM 586 N N . ILE A 1 83 ? 5.262 -4.281 3.125 1 89.88 83 ILE A N 1
ATOM 587 C CA . ILE A 1 83 ? 5.781 -3.498 4.242 1 89.88 83 ILE A CA 1
ATOM 588 C C . ILE A 1 83 ? 5.273 -2.061 4.141 1 89.88 83 ILE A C 1
ATOM 590 O O . ILE A 1 83 ? 5.25 -1.478 3.055 1 89.88 83 ILE A O 1
ATOM 594 N N . SER A 1 84 ? 4.828 -1.608 5.211 1 91.62 84 SER A N 1
ATOM 595 C CA . SER A 1 84 ? 4.328 -0.238 5.207 1 91.62 84 SER A CA 1
ATOM 596 C C . SER A 1 84 ? 4.727 0.502 6.477 1 91.62 84 SER A C 1
ATOM 598 O O . SER A 1 84 ? 4.727 -0.079 7.566 1 91.62 84 SER A O 1
ATOM 600 N N . THR A 1 85 ? 5.055 1.7 6.367 1 91.31 85 THR A N 1
ATOM 601 C CA . THR A 1 85 ? 5.332 2.602 7.48 1 91.31 85 THR A CA 1
ATOM 602 C C . THR A 1 85 ? 4.445 3.842 7.406 1 91.31 85 THR A C 1
ATOM 604 O O . THR A 1 85 ? 4.43 4.539 6.391 1 91.31 85 THR A O 1
ATOM 607 N N . ALA A 1 86 ? 3.658 3.998 8.523 1 92.06 86 ALA A N 1
ATOM 608 C CA . 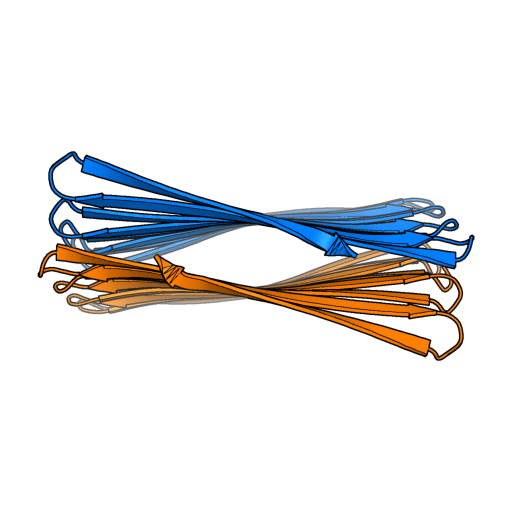ALA A 1 86 ? 2.826 5.191 8.633 1 92.06 86 ALA A CA 1
ATOM 609 C C . ALA A 1 86 ? 3.324 6.105 9.75 1 92.06 86 ALA A C 1
ATOM 611 O O . ALA A 1 86 ? 3.611 5.645 10.859 1 92.06 86 ALA A O 1
ATOM 612 N N . GLN A 1 87 ? 3.408 7.379 9.406 1 94.06 87 GLN A N 1
ATOM 613 C CA . GLN A 1 87 ? 3.904 8.336 10.383 1 94.06 87 GLN A CA 1
ATOM 614 C C . GLN A 1 87 ? 3.062 9.609 10.383 1 94.06 87 GLN A C 1
ATOM 616 O O . GLN A 1 87 ? 2.58 10.039 9.336 1 94.06 87 GLN A O 1
ATOM 621 N N . ALA A 1 88 ? 2.832 10.109 11.555 1 95.19 88 ALA A N 1
ATOM 622 C CA . ALA A 1 88 ? 2.174 11.398 11.727 1 95.19 88 ALA A CA 1
ATOM 623 C C . ALA A 1 88 ? 2.941 12.273 12.719 1 95.19 88 ALA A C 1
ATOM 625 O O . ALA A 1 88 ? 3.297 11.828 13.805 1 95.19 88 ALA A O 1
ATOM 626 N N . THR A 1 89 ? 3.174 13.461 12.273 1 93.5 89 THR A N 1
ATOM 627 C CA . THR A 1 89 ? 3.893 14.398 13.125 1 93.5 89 THR A CA 1
ATOM 628 C C . THR A 1 89 ? 3.117 15.711 13.258 1 93.5 89 THR A C 1
ATOM 630 O O . THR A 1 89 ? 2.754 16.328 12.25 1 93.5 89 THR A O 1
ATOM 633 N N . ALA A 1 90 ? 2.9 15.992 14.523 1 91.69 90 ALA A N 1
ATOM 634 C CA . ALA A 1 90 ? 2.262 17.281 14.789 1 91.69 90 ALA A CA 1
ATOM 635 C C . ALA A 1 90 ? 2.738 17.859 16.125 1 91.69 90 ALA A C 1
ATOM 637 O O . ALA A 1 90 ? 2.879 17.125 17.109 1 91.69 90 ALA A O 1
ATOM 638 N N . ASN A 1 91 ? 3.006 19.234 16.125 1 85.12 91 ASN A N 1
ATOM 639 C CA . ASN A 1 91 ? 3.336 19.984 17.328 1 85.12 91 ASN A CA 1
ATOM 640 C C . ASN A 1 91 ? 4.488 19.344 18.094 1 85.12 91 ASN A C 1
ATOM 642 O O . ASN A 1 91 ? 4.426 19.203 19.312 1 85.12 91 ASN A O 1
ATOM 646 N N . GLY A 1 92 ? 5.344 18.828 17.375 1 82.06 92 GLY A N 1
ATOM 647 C CA . GLY A 1 92 ? 6.551 18.266 17.969 1 82.06 92 GLY A CA 1
ATOM 648 C C . GLY A 1 92 ? 6.398 16.828 18.406 1 82.06 92 GLY A C 1
ATOM 649 O O . GLY A 1 92 ? 7.309 16.25 19 1 82.06 92 GLY A O 1
ATOM 650 N N . ALA A 1 93 ? 5.266 16.266 18.25 1 89.31 93 ALA A N 1
ATOM 651 C CA . ALA A 1 93 ? 5.055 14.852 18.562 1 89.31 93 ALA A CA 1
ATOM 652 C C . ALA A 1 93 ? 4.922 14.016 17.297 1 89.31 93 ALA A C 1
ATOM 654 O O . ALA A 1 93 ? 4.488 14.516 16.266 1 89.31 93 ALA A O 1
ATOM 655 N N . THR A 1 94 ? 5.426 12.758 17.422 1 90.81 94 THR A N 1
ATOM 656 C CA . THR A 1 94 ? 5.379 11.898 16.25 1 90.81 94 THR A CA 1
ATOM 657 C C . THR A 1 94 ? 4.848 10.516 16.609 1 90.81 94 THR A C 1
ATOM 659 O O . THR A 1 94 ? 5.203 9.961 17.656 1 90.81 94 THR A O 1
ATOM 662 N N . ALA A 1 95 ? 3.941 10.055 15.883 1 91.12 95 ALA A N 1
ATOM 663 C CA . ALA A 1 95 ? 3.477 8.672 15.953 1 91.12 95 ALA A CA 1
ATOM 664 C C . ALA A 1 95 ? 3.867 7.895 14.703 1 91.12 95 ALA A C 1
ATOM 666 O O . ALA A 1 95 ? 3.688 8.383 13.578 1 91.12 95 ALA A O 1
ATOM 667 N N . GLN A 1 96 ? 4.395 6.707 14.93 1 90.56 96 GLN A N 1
ATOM 668 C CA . GLN A 1 96 ? 4.797 5.871 13.805 1 90.56 96 GLN A CA 1
ATOM 669 C C . GLN A 1 96 ? 4.305 4.434 13.977 1 90.56 96 GLN A C 1
ATOM 671 O O . GLN A 1 96 ? 4.348 3.893 15.086 1 90.56 96 GLN A O 1
ATOM 676 N N . ALA A 1 97 ? 3.85 3.908 12.984 1 87.75 97 ALA A N 1
ATOM 677 C CA . ALA A 1 97 ? 3.463 2.5 12.953 1 87.75 97 ALA A CA 1
ATOM 678 C C . ALA A 1 97 ? 4.023 1.81 11.711 1 87.75 97 ALA A C 1
ATOM 680 O O . ALA A 1 97 ? 3.805 2.264 10.586 1 87.75 97 ALA A O 1
ATOM 681 N N . GLN A 1 98 ? 4.805 0.745 11.906 1 86 98 GLN A N 1
ATOM 682 C CA . GLN A 1 98 ? 5.359 -0.044 10.812 1 86 98 GLN A CA 1
ATOM 683 C C . GLN A 1 98 ? 4.844 -1.479 10.852 1 86 98 GLN A C 1
ATOM 685 O O . GLN A 1 98 ? 4.754 -2.084 11.922 1 86 98 GLN A O 1
ATOM 690 N N . THR A 1 99 ? 4.562 -1.934 9.695 1 85.12 99 THR A N 1
ATOM 691 C CA . THR A 1 99 ? 4.098 -3.314 9.633 1 85.12 99 THR A CA 1
ATOM 692 C C . THR A 1 99 ? 4.75 -4.051 8.461 1 85.12 99 THR A C 1
ATOM 694 O O . THR A 1 99 ? 5.047 -3.449 7.43 1 85.12 99 THR A O 1
ATOM 697 N N . ALA A 1 100 ? 4.93 -5.312 8.695 1 82.69 100 ALA A N 1
ATOM 698 C CA . ALA A 1 100 ? 5.367 -6.223 7.645 1 82.69 100 ALA A CA 1
ATOM 699 C C . ALA A 1 100 ? 4.508 -7.484 7.617 1 82.69 100 ALA A C 1
ATOM 701 O O . ALA A 1 100 ? 4.234 -8.078 8.664 1 82.69 100 ALA A O 1
ATOM 702 N N . SER A 1 101 ? 4.039 -7.832 6.48 1 85.31 101 SER A N 1
ATOM 703 C CA . SER A 1 101 ? 3.197 -9.016 6.359 1 85.31 101 SER A CA 1
ATOM 704 C C . SER A 1 101 ? 3.605 -9.867 5.156 1 85.31 101 SER A C 1
ATOM 706 O O . SER A 1 101 ? 4.016 -9.328 4.125 1 85.31 101 SER A O 1
ATOM 708 N N . THR A 1 102 ? 3.447 -11.109 5.355 1 85.56 102 THR A N 1
ATOM 709 C CA . THR A 1 102 ? 3.705 -12.055 4.273 1 85.56 102 THR A CA 1
ATOM 710 C C . THR A 1 102 ? 2.682 -13.188 4.281 1 85.56 102 THR A C 1
ATOM 712 O O . THR A 1 102 ? 2.326 -13.695 5.344 1 85.56 102 THR A O 1
ATOM 715 N N . ALA A 1 103 ? 2.119 -13.469 3.143 1 88.94 103 ALA A N 1
ATOM 716 C CA . ALA A 1 103 ? 1.249 -14.625 2.951 1 88.94 103 ALA A CA 1
ATOM 717 C C . ALA A 1 103 ? 1.797 -15.555 1.869 1 88.94 103 ALA A C 1
ATOM 719 O O . ALA A 1 103 ? 2.078 -15.109 0.752 1 88.94 103 ALA A O 1
ATOM 720 N N . VAL A 1 104 ? 1.899 -16.75 2.309 1 89.56 104 VAL A N 1
ATOM 721 C CA . VAL A 1 104 ? 2.477 -17.703 1.373 1 89.56 104 VAL A CA 1
ATOM 722 C C . VAL A 1 104 ? 1.568 -18.938 1.259 1 89.56 104 VAL A C 1
ATOM 724 O O . VAL A 1 104 ? 1.074 -19.438 2.268 1 89.56 104 VAL A O 1
ATOM 727 N N . SER A 1 105 ? 1.354 -19.266 -0.013 1 90.81 105 SER A N 1
ATOM 728 C CA . SER A 1 105 ? 0.702 -20.547 -0.306 1 90.81 105 SER A CA 1
ATOM 729 C C . SER A 1 105 ? 1.485 -21.344 -1.344 1 90.81 105 SER A C 1
ATOM 731 O O . SER A 1 105 ? 1.812 -20.828 -2.414 1 90.81 105 SER A O 1
ATOM 733 N N . GLY A 1 106 ? 1.744 -22.562 -0.94 1 84.75 106 GLY A N 1
ATOM 734 C CA . GLY A 1 106 ? 2.551 -23.359 -1.851 1 84.75 106 GLY A CA 1
ATOM 735 C C . GLY A 1 106 ? 1.882 -24.656 -2.256 1 84.75 106 GLY A C 1
ATOM 736 O O . GLY A 1 106 ? 0.788 -24.969 -1.782 1 84.75 106 GLY A O 1
ATOM 737 N N . LEU A 1 107 ? 2.49 -25.375 -3.18 1 71.75 107 LEU A N 1
ATOM 738 C CA . LEU A 1 107 ? 1.971 -26.594 -3.781 1 71.75 107 LEU A CA 1
ATOM 739 C C . LEU A 1 107 ? 1.87 -27.703 -2.748 1 71.75 107 LEU A C 1
ATOM 741 O O . LEU A 1 107 ? 1.013 -28.594 -2.857 1 71.75 107 LEU A O 1
ATOM 745 N N . ASN A 1 108 ? 2.686 -27.578 -1.816 1 69.94 108 ASN A N 1
ATOM 746 C CA . ASN A 1 108 ? 2.629 -28.703 -0.884 1 69.94 108 ASN A CA 1
ATOM 747 C C . ASN A 1 108 ? 1.59 -28.469 0.21 1 69.94 108 ASN A C 1
ATOM 749 O O . ASN A 1 108 ? 1.591 -29.156 1.23 1 69.94 108 ASN A O 1
ATOM 753 N N . GLY A 1 109 ? 0.787 -27.5 -0.021 1 71.62 109 GLY A N 1
ATOM 754 C CA . GLY A 1 109 ? -0.257 -27.219 0.952 1 71.62 109 GLY A CA 1
ATOM 755 C C . GLY A 1 109 ? 0.212 -26.328 2.09 1 71.62 109 GLY A C 1
ATOM 756 O O . GLY A 1 109 ? -0.53 -26.094 3.045 1 71.62 109 GLY A O 1
ATOM 757 N N . LYS A 1 110 ? 1.437 -26.031 1.978 1 78.19 110 LYS A N 1
ATOM 758 C CA . LYS A 1 110 ? 1.906 -25.172 3.061 1 78.19 110 LYS A CA 1
ATOM 759 C C . LYS A 1 110 ? 1.382 -23.75 2.898 1 78.19 110 LYS A C 1
ATOM 761 O O . LYS A 1 110 ? 1.521 -23.156 1.832 1 78.19 110 LYS A O 1
ATOM 766 N N . VAL A 1 111 ? 0.503 -23.359 3.898 1 84.69 111 VAL A N 1
ATOM 767 C CA . VAL A 1 111 ? -0.042 -22 3.914 1 84.69 111 VAL A CA 1
ATOM 768 C C . VAL A 1 111 ? 0.358 -21.297 5.211 1 84.69 111 VAL A C 1
ATOM 770 O O . VAL A 1 111 ? 0.327 -21.906 6.285 1 84.69 111 VAL A O 1
ATOM 773 N N . SER A 1 112 ? 0.88 -20.203 5.066 1 84.75 112 SER A N 1
ATOM 774 C CA . SER A 1 112 ? 1.262 -19.469 6.262 1 84.75 112 SER A CA 1
ATOM 775 C C . SER A 1 112 ? 1.089 -17.969 6.059 1 84.75 112 SER A C 1
ATOM 777 O O . SER A 1 112 ? 1.143 -17.469 4.93 1 84.75 112 SER A O 1
ATOM 779 N N . ALA A 1 113 ? 0.787 -17.297 7.129 1 84.69 113 ALA A N 1
ATOM 780 C CA . ALA A 1 113 ? 0.717 -15.828 7.152 1 84.69 113 ALA A CA 1
ATOM 781 C C . ALA A 1 113 ? 1.391 -15.273 8.406 1 84.69 113 ALA A C 1
ATOM 783 O O . ALA A 1 113 ? 1.182 -15.773 9.508 1 84.69 113 ALA A O 1
ATOM 784 N N . LEU A 1 114 ? 2.357 -14.398 8.133 1 75.56 114 LEU A N 1
ATOM 785 C CA . LEU A 1 114 ? 3.07 -13.742 9.227 1 75.56 114 LEU A CA 1
ATOM 786 C C . LEU A 1 114 ? 2.887 -12.234 9.164 1 75.56 114 LEU A C 1
ATOM 788 O O . LEU A 1 114 ? 2.939 -11.641 8.086 1 75.56 114 LEU A O 1
ATOM 792 N N . LYS A 1 115 ? 2.752 -11.688 10.398 1 79.12 115 LYS A N 1
ATOM 793 C CA . LYS A 1 115 ? 2.703 -10.227 10.445 1 79.12 115 LYS A CA 1
ATOM 794 C C . LYS A 1 115 ? 3.396 -9.695 11.695 1 79.12 115 LYS A C 1
ATOM 796 O O . LYS A 1 115 ? 3.219 -10.234 12.789 1 79.12 115 LYS A O 1
ATOM 801 N N . THR A 1 116 ? 4.203 -8.773 11.477 1 79.94 116 THR A N 1
ATOM 802 C CA . THR A 1 116 ? 4.859 -8.078 12.57 1 79.94 116 THR A CA 1
ATOM 803 C C . THR A 1 116 ? 4.426 -6.613 12.617 1 79.94 116 THR A C 1
ATOM 805 O O . THR A 1 116 ? 4.234 -5.984 11.57 1 79.94 116 THR A O 1
ATOM 808 N N . ILE A 1 117 ? 4.258 -6.121 13.852 1 82.12 117 ILE A N 1
ATOM 809 C CA . ILE A 1 117 ? 3.879 -4.727 14.047 1 82.12 117 ILE A CA 1
ATOM 810 C C . ILE A 1 117 ? 4.859 -4.051 15 1 82.12 117 ILE A C 1
ATOM 812 O O . ILE A 1 117 ? 5.227 -4.621 16.031 1 82.12 117 ILE A O 1
ATOM 816 N N . LYS A 1 118 ? 5.234 -2.854 14.586 1 81.75 118 LYS A N 1
ATOM 817 C CA . LYS A 1 118 ? 6.008 -1.987 15.477 1 81.75 118 LYS A CA 1
ATOM 818 C C . LYS A 1 118 ? 5.398 -0.59 15.547 1 81.75 118 LYS A C 1
ATOM 820 O O . LYS A 1 118 ? 5.082 0.01 14.516 1 81.75 118 LYS A O 1
ATOM 825 N N . THR A 1 119 ? 5.152 -0.177 16.781 1 86.44 119 THR A N 1
ATOM 826 C CA . THR A 1 119 ? 4.656 1.186 16.938 1 86.44 119 THR A CA 1
ATOM 827 C C . THR A 1 119 ? 5.566 1.983 17.875 1 86.44 119 THR A C 1
ATOM 829 O O . THR A 1 119 ? 6.215 1.415 18.75 1 86.44 119 THR A O 1
ATOM 832 N N . SER A 1 120 ? 5.578 3.215 17.531 1 85.56 120 SER A N 1
ATOM 833 C CA . SER A 1 120 ? 6.316 4.109 18.422 1 85.56 120 SER A CA 1
ATOM 834 C C . SER A 1 120 ? 5.66 5.484 18.484 1 85.56 120 SER A C 1
ATOM 836 O O . SER A 1 120 ? 5.062 5.938 17.5 1 85.56 120 SER A O 1
ATOM 838 N N . THR A 1 121 ? 5.703 6.055 19.656 1 89.38 121 THR A N 1
ATOM 839 C CA . THR A 1 121 ? 5.266 7.434 19.844 1 89.38 121 THR A CA 1
ATOM 840 C C . THR A 1 121 ? 6.332 8.25 20.562 1 89.38 121 THR A C 1
ATOM 842 O O . THR A 1 121 ? 6.988 7.75 21.469 1 89.38 121 THR A O 1
ATOM 845 N N . THR A 1 122 ? 6.492 9.398 20.062 1 85.56 122 THR A N 1
ATOM 846 C CA . THR A 1 122 ? 7.465 10.281 20.688 1 85.56 122 THR A CA 1
ATOM 847 C C . THR A 1 122 ? 6.832 11.633 21.016 1 85.56 122 THR A C 1
ATOM 849 O O . THR A 1 122 ? 6.332 12.328 20.125 1 85.56 122 THR A O 1
ATOM 852 N N . VAL A 1 123 ? 6.828 11.922 22.312 1 86.06 123 VAL A N 1
ATOM 853 C CA . VAL A 1 123 ? 6.359 13.219 22.797 1 86.06 123 VAL A CA 1
ATOM 854 C C . VAL A 1 123 ? 7.391 13.812 23.75 1 86.06 123 VAL A C 1
ATOM 856 O O . VAL A 1 123 ? 7.758 13.188 24.75 1 86.06 123 VAL A O 1
ATOM 859 N N . GLY A 1 124 ? 7.812 15.047 23.5 1 83.44 124 GLY A N 1
ATOM 860 C CA . GLY A 1 124 ? 8.742 15.711 24.406 1 83.44 124 GLY A CA 1
ATOM 861 C C . GLY A 1 124 ? 10.047 14.961 24.578 1 83.44 124 GLY A C 1
ATOM 862 O O . GLY A 1 124 ? 10.57 14.852 25.688 1 83.44 124 GLY A O 1
ATOM 863 N N . GLY A 1 125 ? 10.383 14.312 23.531 1 80.31 125 GLY A N 1
ATOM 864 C CA . GLY A 1 125 ? 11.656 13.617 23.531 1 80.31 125 GLY A CA 1
ATOM 865 C C . GLY A 1 125 ? 11.57 12.211 24.094 1 80.31 125 GLY A C 1
ATOM 866 O O . GLY A 1 125 ? 12.562 11.477 24.094 1 80.31 125 GLY A O 1
ATOM 867 N N . ARG A 1 126 ? 10.547 11.891 24.703 1 86.88 126 ARG A N 1
ATOM 868 C CA . ARG A 1 126 ? 10.391 10.531 25.203 1 86.88 126 ARG A CA 1
ATOM 869 C C . ARG A 1 126 ? 9.68 9.641 24.188 1 86.88 126 ARG A C 1
ATOM 871 O O . ARG A 1 126 ? 8.594 9.969 23.719 1 86.88 126 ARG A O 1
ATOM 878 N N . THR A 1 127 ? 10.406 8.547 23.859 1 86.44 127 THR A N 1
ATOM 879 C CA . THR A 1 127 ? 9.828 7.633 22.875 1 86.44 127 THR A CA 1
ATOM 880 C C . THR A 1 127 ? 9.422 6.32 23.531 1 86.44 127 THR A C 1
ATOM 882 O O . THR A 1 127 ? 10.195 5.723 24.281 1 86.44 127 THR A O 1
ATOM 885 N N . VAL A 1 128 ? 8.195 5.957 23.359 1 86.31 128 VAL A N 1
ATOM 886 C CA . VAL A 1 128 ? 7.688 4.66 23.797 1 86.31 128 VAL A CA 1
ATOM 887 C C . VAL A 1 128 ? 7.406 3.775 22.594 1 86.31 128 VAL A C 1
ATO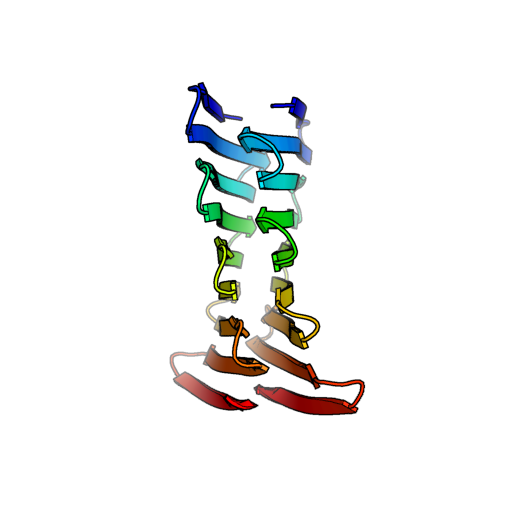M 889 O O . VAL A 1 128 ? 6.852 4.238 21.594 1 86.31 128 VAL A O 1
ATOM 892 N N . MET A 1 129 ? 7.93 2.453 22.656 1 84.31 129 MET A N 1
ATOM 893 C CA . MET A 1 129 ? 7.773 1.554 21.516 1 84.31 129 MET A CA 1
ATOM 894 C C . MET A 1 129 ? 7.066 0.268 21.938 1 84.31 129 MET A C 1
ATOM 896 O O . MET A 1 129 ? 7.168 -0.155 23.094 1 84.31 129 MET A O 1
ATOM 900 N N . ALA A 1 130 ? 6.293 -0.189 21.109 1 81.19 130 ALA A N 1
ATOM 901 C CA . ALA A 1 130 ? 5.688 -1.508 21.281 1 81.19 130 ALA A CA 1
ATOM 902 C C . ALA A 1 130 ? 5.746 -2.303 19.969 1 81.19 130 ALA A C 1
ATOM 904 O O . ALA A 1 130 ? 5.766 -1.723 18.891 1 81.19 130 ALA A O 1
ATOM 905 N N . GLY A 1 131 ? 5.945 -3.691 20.062 1 78.25 131 GLY A N 1
ATOM 906 C CA . GLY A 1 131 ? 5.98 -4.551 18.891 1 78.25 131 GLY A CA 1
ATOM 907 C C . GLY A 1 131 ? 5.363 -5.914 19.125 1 78.25 131 GLY A C 1
ATOM 908 O O . GLY A 1 131 ? 5.363 -6.41 20.266 1 78.25 131 GLY A O 1
ATOM 909 N N . LEU A 1 132 ? 4.82 -6.406 18.109 1 77.25 132 LEU A N 1
ATOM 910 C CA . LEU A 1 132 ? 4.23 -7.734 18.188 1 77.25 132 LEU A CA 1
ATOM 911 C C . LEU A 1 132 ? 4.453 -8.508 16.891 1 77.25 132 LEU A C 1
ATOM 913 O O . LEU A 1 132 ? 4.488 -7.918 15.805 1 77.25 132 LEU A O 1
ATOM 917 N N . ALA A 1 133 ? 4.75 -9.789 17.062 1 72.56 133 ALA A N 1
ATOM 918 C CA . ALA A 1 133 ? 4.812 -10.672 15.914 1 72.56 133 ALA A CA 1
ATOM 919 C C . ALA A 1 133 ? 3.795 -11.805 16.031 1 72.56 133 ALA A C 1
ATOM 921 O O . ALA A 1 133 ? 3.615 -12.375 17.109 1 72.56 133 ALA A O 1
ATOM 922 N N . TYR A 1 134 ? 3.055 -11.953 14.906 1 72.5 134 TYR A N 1
ATOM 923 C CA . TYR A 1 134 ? 2.082 -13.039 14.883 1 72.5 134 TYR A CA 1
ATOM 924 C C . TYR A 1 134 ? 2.27 -13.922 13.656 1 72.5 134 TYR A C 1
ATOM 926 O O . TYR A 1 134 ? 2.479 -13.414 12.547 1 72.5 134 TYR A O 1
ATOM 934 N N . TRP A 1 135 ? 2.389 -15.25 13.898 1 68.69 135 TRP A N 1
ATOM 935 C CA . TRP A 1 135 ? 2.553 -16.188 12.797 1 68.69 135 TRP A CA 1
ATOM 936 C C . TRP A 1 135 ? 1.45 -17.25 12.812 1 68.69 135 TRP A C 1
ATOM 938 O O . TRP A 1 135 ? 1.045 -17.719 13.883 1 68.69 135 TRP A O 1
ATOM 948 N N . ARG A 1 136 ? 0.822 -17.516 11.742 1 72.75 136 ARG A N 1
ATOM 949 C CA . ARG A 1 136 ? -0.073 -18.656 11.602 1 72.75 136 ARG A CA 1
ATOM 950 C C . ARG A 1 136 ? 0.266 -19.469 10.359 1 72.75 136 ARG A C 1
ATOM 952 O O . ARG A 1 136 ? 0.396 -18.922 9.266 1 72.75 136 ARG A O 1
ATOM 959 N N . PHE B 1 1 ? -1.552 -0.733 -20.969 1 85.44 1 PHE B N 1
ATOM 960 C CA . PHE B 1 1 ? -1.29 0.388 -20.078 1 85.44 1 PHE B CA 1
ATOM 961 C C . PHE B 1 1 ? -2.316 1.496 -20.281 1 85.44 1 PHE B C 1
ATOM 963 O O . PHE B 1 1 ? -2.512 1.968 -21.406 1 85.44 1 PHE B O 1
ATOM 970 N N . VAL B 1 2 ? -3.045 1.822 -19.281 1 85.19 2 VAL B N 1
ATOM 971 C CA . VAL B 1 2 ? -4.027 2.9 -19.312 1 85.19 2 VAL B CA 1
ATOM 972 C C . VAL B 1 2 ? -3.727 3.914 -18.219 1 85.19 2 VAL B C 1
ATOM 974 O O . VAL B 1 2 ? -3.473 3.539 -17.062 1 85.19 2 VAL B O 1
ATOM 977 N N . GLN B 1 3 ? -3.768 5.262 -18.578 1 87.69 3 GLN B N 1
ATOM 978 C CA . GLN B 1 3 ? -3.525 6.281 -17.562 1 87.69 3 GLN B CA 1
ATOM 979 C C . GLN B 1 3 ? -4.398 7.512 -17.812 1 87.69 3 GLN B C 1
ATOM 981 O O . GLN B 1 3 ? -4.492 8 -18.938 1 87.69 3 GLN B O 1
ATOM 986 N N . GLU B 1 4 ? -5.074 7.773 -16.891 1 90.5 4 GLU B N 1
ATOM 987 C CA . GLU B 1 4 ? -5.82 9.031 -16.891 1 90.5 4 GLU B CA 1
ATOM 988 C C . GLU B 1 4 ? -5.367 9.945 -15.75 1 90.5 4 GLU B C 1
ATOM 990 O O . GLU B 1 4 ? -5.156 9.484 -14.625 1 90.5 4 GLU B O 1
ATOM 995 N N . ALA B 1 5 ? -5.207 11.242 -16.094 1 90.62 5 ALA B N 1
ATOM 996 C CA . ALA B 1 5 ? -4.793 12.188 -15.062 1 90.62 5 ALA B CA 1
ATOM 997 C C . ALA B 1 5 ? -5.617 13.469 -15.133 1 90.62 5 ALA B C 1
ATOM 999 O O . ALA B 1 5 ? -5.914 13.969 -16.219 1 90.62 5 ALA B O 1
ATOM 1000 N N . THR B 1 6 ? -6.117 13.844 -14.102 1 92.56 6 THR B N 1
ATOM 1001 C CA . THR B 1 6 ? -6.82 15.117 -13.992 1 92.56 6 THR B CA 1
ATOM 1002 C C . THR B 1 6 ? -6.168 16 -12.938 1 92.56 6 THR B C 1
ATOM 1004 O O . THR B 1 6 ? -5.883 15.555 -11.828 1 92.56 6 THR B O 1
ATOM 1007 N N . VAL B 1 7 ? -5.918 17.25 -13.297 1 92.75 7 VAL B N 1
ATOM 1008 C CA . VAL B 1 7 ? -5.348 18.203 -12.352 1 92.75 7 VAL B CA 1
ATOM 1009 C C . VAL B 1 7 ? -6.168 19.5 -12.367 1 92.75 7 VAL B C 1
ATOM 1011 O O . VAL B 1 7 ? -6.477 20.031 -13.438 1 92.75 7 VAL B O 1
ATOM 1014 N N . ARG B 1 8 ? -6.508 19.828 -11.195 1 92.62 8 ARG B N 1
ATOM 1015 C CA . ARG B 1 8 ? -7.211 21.094 -11.031 1 92.62 8 ARG B CA 1
ATOM 1016 C C . ARG B 1 8 ? -6.578 21.938 -9.93 1 92.62 8 ARG B C 1
ATOM 1018 O O . ARG B 1 8 ? -6.32 21.438 -8.828 1 92.62 8 ARG B O 1
ATOM 1025 N N . ALA B 1 9 ? -6.312 23.234 -10.312 1 92.31 9 ALA B N 1
ATOM 1026 C CA . ALA B 1 9 ? -5.727 24.109 -9.305 1 92.31 9 ALA B CA 1
ATOM 1027 C C . ALA B 1 9 ? -6.41 25.484 -9.312 1 92.31 9 ALA B C 1
ATOM 1029 O O . ALA B 1 9 ? -6.688 26.031 -10.375 1 92.31 9 ALA B O 1
ATOM 1030 N N . SER B 1 10 ? -6.875 25.906 -8.125 1 93.56 10 SER B N 1
ATOM 1031 C CA . SER B 1 10 ? -7.328 27.266 -7.891 1 93.56 10 SER B CA 1
ATOM 1032 C C . SER B 1 10 ? -6.5 27.953 -6.801 1 93.56 10 SER B C 1
ATOM 1034 O O . SER B 1 10 ? -5.512 27.391 -6.324 1 93.56 10 SER B O 1
ATOM 1036 N N . GLN B 1 11 ? -7 29.172 -6.477 1 92.56 11 GLN B N 1
ATOM 1037 C CA . GLN B 1 11 ? -6.223 29.906 -5.488 1 92.56 11 GLN B CA 1
ATOM 1038 C C . GLN B 1 11 ? -6.266 29.219 -4.129 1 92.56 11 GLN B C 1
ATOM 1040 O O . GLN B 1 11 ? -5.301 29.281 -3.365 1 92.56 11 GLN B O 1
ATOM 1045 N N . ASN B 1 12 ? -7.238 28.578 -3.83 1 94.94 12 ASN B N 1
ATOM 1046 C CA . ASN B 1 12 ? -7.398 28.094 -2.463 1 94.94 12 ASN B CA 1
ATOM 1047 C C . ASN B 1 12 ? -7.379 26.578 -2.402 1 94.94 12 ASN B C 1
ATOM 1049 O O . ASN B 1 12 ? -7.453 25.984 -1.319 1 94.94 12 ASN B O 1
ATOM 1053 N N . GLU B 1 13 ? -7.422 25.969 -3.592 1 96.44 13 GLU B N 1
ATOM 1054 C CA . GLU B 1 13 ? -7.461 24.5 -3.584 1 96.44 13 GLU B CA 1
ATOM 1055 C C . GLU B 1 13 ? -6.789 23.922 -4.824 1 96.44 13 GLU B C 1
ATOM 1057 O O . GLU B 1 13 ? -6.922 24.469 -5.922 1 96.44 13 GLU B O 1
ATOM 1062 N N . ALA B 1 14 ? -6.047 22.875 -4.66 1 97.88 14 ALA B N 1
ATOM 1063 C CA . ALA B 1 14 ? -5.438 22.125 -5.758 1 97.88 14 ALA B CA 1
ATOM 1064 C C . ALA B 1 14 ? -5.723 20.641 -5.633 1 97.88 14 ALA B C 1
ATOM 1066 O O . ALA B 1 14 ? -5.621 20.062 -4.539 1 97.88 14 ALA B O 1
ATOM 1067 N N . THR B 1 15 ? -6.129 20.031 -6.75 1 96.81 15 THR B N 1
ATOM 1068 C CA . THR B 1 15 ? -6.422 18.594 -6.758 1 96.81 15 THR B CA 1
ATOM 1069 C C . THR B 1 15 ? -5.781 17.922 -7.965 1 96.81 15 THR B C 1
ATOM 1071 O O . THR B 1 15 ? -5.828 18.453 -9.078 1 96.81 15 THR B O 1
ATOM 1074 N N . ALA B 1 16 ? -5.168 16.812 -7.695 1 96.69 16 ALA B N 1
ATOM 1075 C CA . ALA B 1 16 ? -4.629 15.961 -8.758 1 96.69 16 ALA B CA 1
ATOM 1076 C C . ALA B 1 16 ? -5.059 14.508 -8.562 1 96.69 16 ALA B C 1
ATOM 1078 O O . ALA B 1 16 ? -4.961 13.969 -7.461 1 96.69 16 ALA B O 1
ATOM 1079 N N . ARG B 1 17 ? -5.555 13.883 -9.617 1 94.81 17 ARG B N 1
ATOM 1080 C CA . ARG B 1 17 ? -6.012 12.492 -9.57 1 94.81 17 ARG B CA 1
ATOM 1081 C C . ARG B 1 17 ? -5.516 11.711 -10.773 1 94.81 17 ARG B C 1
ATOM 1083 O O . ARG B 1 17 ? -5.496 12.227 -11.891 1 94.81 17 ARG B O 1
ATOM 1090 N N . THR B 1 18 ? -5.09 10.539 -10.484 1 93.69 18 THR B N 1
ATOM 1091 C CA . THR B 1 18 ? -4.703 9.672 -11.594 1 93.69 18 THR B CA 1
ATOM 1092 C C . THR B 1 18 ? -5.281 8.273 -11.414 1 93.69 18 THR B C 1
ATOM 1094 O O . THR B 1 18 ? -5.418 7.789 -10.289 1 93.69 18 THR B O 1
ATOM 1097 N N . VAL B 1 19 ? -5.609 7.621 -12.484 1 93.31 19 VAL B N 1
ATOM 1098 C CA . VAL B 1 19 ? -5.961 6.207 -12.555 1 93.31 19 VAL B CA 1
ATOM 1099 C C . VAL B 1 19 ? -5.02 5.488 -13.516 1 93.31 19 VAL B C 1
ATOM 1101 O O . VAL B 1 19 ? -4.855 5.902 -14.664 1 93.31 19 VAL B O 1
ATOM 1104 N N . THR B 1 20 ? -4.418 4.492 -13.047 1 93 20 THR B N 1
ATOM 1105 C CA . THR B 1 20 ? -3.455 3.775 -13.875 1 93 20 THR B CA 1
ATOM 1106 C C . THR B 1 20 ? -3.689 2.27 -13.797 1 93 20 THR B C 1
ATOM 1108 O O . THR B 1 20 ? -3.947 1.732 -12.719 1 93 20 THR B O 1
ATOM 1111 N N . GLN B 1 21 ? -3.578 1.661 -14.93 1 94.19 21 GLN B N 1
ATOM 1112 C CA . GLN B 1 21 ? -3.613 0.205 -15 1 94.19 21 GLN B CA 1
ATOM 1113 C C . GLN B 1 21 ? -2.443 -0.333 -15.82 1 94.19 21 GLN B C 1
ATOM 1115 O O . GLN B 1 21 ? -2.289 0.017 -17 1 94.19 21 GLN B O 1
ATOM 1120 N N . LEU B 1 22 ? -1.635 -1.117 -15.109 1 95.38 22 LEU B N 1
ATOM 1121 C CA . LEU B 1 22 ? -0.52 -1.789 -15.773 1 95.38 22 LEU B CA 1
ATOM 1122 C C . LEU B 1 22 ? -0.773 -3.289 -15.875 1 95.38 22 LEU B C 1
ATOM 1124 O O . LEU B 1 22 ? -1.113 -3.936 -14.883 1 95.38 22 LEU B O 1
ATOM 1128 N N . THR B 1 23 ? -0.554 -3.758 -17.125 1 95.94 23 THR B N 1
ATOM 1129 C CA . THR B 1 23 ? -0.764 -5.188 -17.312 1 95.94 23 THR B CA 1
ATOM 1130 C C . THR B 1 23 ? 0.367 -5.797 -18.141 1 95.94 23 THR B C 1
ATOM 1132 O O . THR B 1 23 ? 0.811 -5.207 -19.125 1 95.94 23 THR B O 1
ATOM 1135 N N . ALA B 1 24 ? 0.853 -6.91 -17.672 1 97.44 24 ALA B N 1
ATOM 1136 C CA . ALA B 1 24 ? 1.783 -7.742 -18.422 1 97.44 24 ALA B CA 1
ATOM 1137 C C . ALA B 1 24 ? 1.295 -9.188 -18.5 1 97.44 24 ALA B C 1
ATOM 1139 O O . ALA B 1 24 ? 0.957 -9.789 -17.484 1 97.44 24 ALA B O 1
ATOM 1140 N N . SER B 1 25 ? 1.344 -9.688 -19.781 1 96.5 25 SER B N 1
ATOM 1141 C CA . SER B 1 25 ? 0.838 -11.047 -19.953 1 96.5 25 SER B CA 1
ATOM 1142 C C . SER B 1 25 ? 1.711 -11.852 -20.906 1 96.5 25 SER B C 1
ATOM 1144 O O . SER B 1 25 ? 2.195 -11.312 -21.906 1 96.5 25 SER B O 1
ATOM 1146 N N . VAL B 1 26 ? 1.994 -13.07 -20.5 1 96.94 26 VAL B N 1
ATOM 1147 C CA . VAL B 1 26 ? 2.617 -14.055 -21.391 1 96.94 26 VAL B CA 1
ATOM 1148 C C . VAL B 1 26 ? 1.818 -15.359 -21.359 1 96.94 26 VAL B C 1
ATOM 1150 O O . VAL B 1 26 ? 1.849 -16.094 -20.359 1 96.94 26 VAL B O 1
ATOM 1153 N N . GLY B 1 27 ? 1.278 -15.625 -22.469 1 95 27 GLY B N 1
ATOM 1154 C CA . GLY B 1 27 ? 0.349 -16.75 -22.469 1 95 27 GLY B CA 1
ATOM 1155 C C . GLY B 1 27 ? -0.818 -16.547 -21.516 1 95 27 GLY B C 1
ATOM 1156 O O . GLY B 1 27 ? -1.518 -15.531 -21.594 1 95 27 GLY B O 1
ATOM 1157 N N . ALA B 1 28 ? -0.979 -17.562 -20.594 1 94.5 28 ALA B N 1
ATOM 1158 C CA . ALA B 1 28 ? -2.076 -17.469 -19.625 1 94.5 28 ALA B CA 1
ATOM 1159 C C . ALA B 1 28 ? -1.628 -16.781 -18.344 1 94.5 28 ALA B C 1
ATOM 1161 O O . ALA B 1 28 ? -2.441 -16.531 -17.453 1 94.5 28 ALA B O 1
ATOM 1162 N N . ASN B 1 29 ? -0.342 -16.594 -18.25 1 97.12 29 ASN B N 1
ATOM 1163 C CA . ASN B 1 29 ? 0.188 -15.945 -17.062 1 97.12 29 ASN B CA 1
ATOM 1164 C C . ASN B 1 29 ? 0.058 -14.422 -17.141 1 97.12 29 ASN B C 1
ATOM 1166 O O . ASN B 1 29 ? 0.365 -13.82 -18.172 1 97.12 29 ASN B O 1
ATOM 1170 N N . THR B 1 30 ? -0.401 -13.852 -16.016 1 97.44 30 THR B N 1
ATOM 1171 C CA . THR B 1 30 ? -0.665 -12.422 -16.062 1 97.44 30 THR B CA 1
ATOM 1172 C C . THR B 1 30 ? -0.24 -11.742 -14.766 1 97.44 30 THR B C 1
ATOM 1174 O O . THR B 1 30 ? -0.262 -12.359 -13.703 1 97.44 30 THR B O 1
ATOM 1177 N N . GLY B 1 31 ? 0.211 -10.508 -14.898 1 98.31 31 GLY B N 1
ATOM 1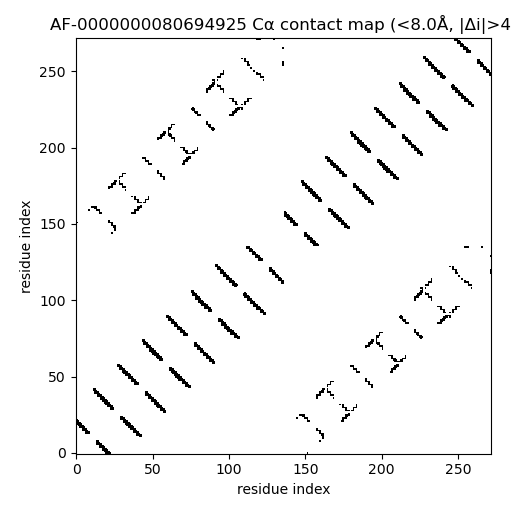178 C CA . GLY B 1 31 ? 0.389 -9.555 -13.82 1 98.31 31 GLY B CA 1
ATOM 1179 C C . GLY B 1 31 ? -0.263 -8.211 -14.094 1 98.31 31 GLY B C 1
ATOM 11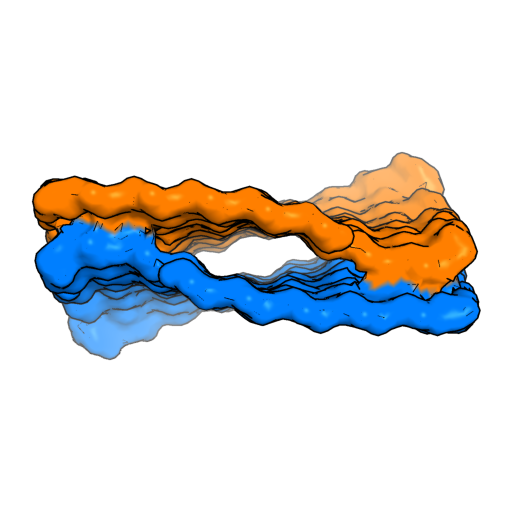80 O O . GLY B 1 31 ? -0.225 -7.715 -15.219 1 98.31 31 GLY B O 1
ATOM 1181 N N . GLN B 1 32 ? -0.871 -7.723 -13.023 1 98.06 32 GLN B N 1
ATOM 1182 C CA . GLN B 1 32 ? -1.585 -6.465 -13.219 1 98.06 32 GLN B CA 1
ATOM 1183 C C . GLN B 1 32 ? -1.496 -5.582 -11.977 1 98.06 32 GLN B C 1
ATOM 1185 O O . GLN B 1 32 ? -1.578 -6.078 -10.852 1 98.06 32 GLN B O 1
ATOM 1190 N N . ILE B 1 33 ? -1.388 -4.332 -12.164 1 97.62 33 ILE B N 1
ATOM 1191 C CA . ILE B 1 33 ? -1.499 -3.332 -11.102 1 97.62 33 ILE B CA 1
ATOM 1192 C C . ILE B 1 33 ? -2.537 -2.281 -11.492 1 97.62 33 ILE B C 1
ATOM 1194 O O . ILE B 1 33 ? -2.49 -1.734 -12.594 1 97.62 33 ILE B O 1
ATOM 1198 N N . THR B 1 34 ? -3.453 -2.049 -10.633 1 96.38 34 THR B N 1
ATOM 1199 C CA . THR B 1 34 ? -4.402 -0.955 -10.797 1 96.38 34 THR B CA 1
ATOM 1200 C C . THR B 1 34 ? -4.281 0.041 -9.648 1 96.38 34 THR B C 1
ATOM 1202 O O . THR B 1 34 ? -4.289 -0.349 -8.477 1 96.38 34 THR B O 1
ATOM 1205 N N . ASP B 1 35 ? -4.281 1.316 -10.055 1 95.25 35 ASP B N 1
ATOM 1206 C CA . ASP B 1 35 ? -4.059 2.332 -9.031 1 95.25 35 ASP B CA 1
ATOM 1207 C C . ASP B 1 35 ? -5.004 3.516 -9.219 1 95.25 35 ASP B C 1
ATOM 1209 O O . ASP B 1 35 ? -5.289 3.918 -10.344 1 95.25 35 ASP B O 1
ATOM 1213 N N . LEU B 1 36 ? -5.438 3.91 -8.102 1 95.06 36 LEU B N 1
ATOM 1214 C CA . LEU B 1 36 ? -6.07 5.223 -8.039 1 95.06 36 LEU B CA 1
ATOM 1215 C C . LEU B 1 36 ? -5.348 6.121 -7.039 1 95.06 36 LEU B C 1
ATOM 1217 O O . LEU B 1 36 ? -5.16 5.746 -5.879 1 95.06 36 LEU B O 1
ATOM 1221 N N . ARG B 1 37 ? -4.922 7.285 -7.59 1 96.75 37 ARG B N 1
ATOM 1222 C CA . ARG B 1 37 ? -4.227 8.227 -6.719 1 96.75 37 ARG B CA 1
ATOM 1223 C C . ARG B 1 37 ? -4.918 9.594 -6.727 1 96.75 37 ARG B C 1
ATOM 1225 O O . ARG B 1 37 ? -5.332 10.078 -7.777 1 96.75 37 ARG B O 1
ATOM 1232 N N . GLU B 1 38 ? -5.07 10.094 -5.562 1 97.38 38 GLU B N 1
ATOM 1233 C CA . GLU B 1 38 ? -5.672 11.414 -5.449 1 97.38 38 GLU B CA 1
ATOM 1234 C C . GLU B 1 38 ? -4.977 12.25 -4.375 1 97.38 38 GLU B C 1
ATOM 1236 O O . GLU B 1 38 ? -4.762 11.773 -3.256 1 97.38 38 GLU B O 1
ATOM 1241 N N . VAL B 1 39 ? -4.664 13.484 -4.773 1 98.06 39 VAL B N 1
ATOM 1242 C CA . VAL B 1 39 ? -4.125 14.445 -3.818 1 98.06 39 VAL B CA 1
ATOM 1243 C C . VAL B 1 39 ? -4.949 15.734 -3.857 1 98.06 39 VAL B C 1
ATOM 1245 O O . VAL B 1 39 ? -5.191 16.297 -4.93 1 98.06 39 VAL B O 1
ATOM 1248 N N . VAL B 1 40 ? -5.395 16.094 -2.676 1 98.06 40 VAL B N 1
ATOM 1249 C CA . VAL B 1 40 ? -6.156 17.344 -2.555 1 98.06 40 VAL B CA 1
ATOM 1250 C C . VAL B 1 40 ? -5.535 18.219 -1.478 1 98.06 40 VAL B C 1
ATOM 1252 O O . VAL B 1 40 ? -5.371 17.797 -0.332 1 98.06 40 VAL B O 1
ATOM 1255 N N . THR B 1 41 ? -5.23 19.469 -1.908 1 98.12 41 THR B N 1
ATOM 1256 C CA . THR B 1 41 ? -4.645 20.406 -0.96 1 98.12 41 THR B CA 1
ATOM 1257 C C . THR B 1 41 ? -5.395 21.734 -0.981 1 98.12 41 THR B C 1
ATOM 1259 O O . THR B 1 41 ? -5.699 22.266 -2.053 1 98.12 41 THR B O 1
ATOM 1262 N N . SER B 1 42 ? -5.691 22.219 0.233 1 97.25 42 SER B N 1
ATOM 1263 C CA . SER B 1 42 ? -6.262 23.547 0.411 1 97.25 42 SER B CA 1
ATOM 1264 C C . SER B 1 42 ? -5.465 24.359 1.428 1 97.25 42 SER B C 1
ATOM 1266 O O . SER B 1 42 ? -4.398 23.938 1.87 1 97.25 42 SER B O 1
ATOM 1268 N N . ASN B 1 43 ? -6.043 25.531 1.752 1 95.31 43 ASN B N 1
ATOM 1269 C CA . ASN B 1 43 ? -5.363 26.375 2.732 1 95.31 43 ASN B CA 1
ATOM 1270 C C . ASN B 1 43 ? -5.477 25.797 4.141 1 95.31 43 ASN B C 1
ATOM 1272 O O . ASN B 1 43 ? -4.746 26.203 5.043 1 95.31 43 ASN B O 1
ATOM 1276 N N . LEU B 1 44 ? -6.246 24.797 4.383 1 94.81 44 LEU B N 1
ATOM 1277 C CA . LEU B 1 44 ? -6.516 24.344 5.742 1 94.81 44 LEU B CA 1
ATOM 1278 C C . LEU B 1 44 ? -6.09 22.891 5.918 1 94.81 44 LEU B C 1
ATOM 1280 O O . LEU B 1 44 ? -5.848 22.438 7.039 1 94.81 44 LEU B O 1
ATOM 1284 N N . ALA B 1 45 ? -6.043 22.219 4.793 1 96.81 45 ALA B N 1
ATOM 1285 C CA . ALA B 1 45 ? -5.762 20.781 4.918 1 96.81 45 ALA B CA 1
ATOM 1286 C C . ALA B 1 45 ? -5.168 20.234 3.627 1 96.81 45 ALA B C 1
ATOM 1288 O O . ALA B 1 45 ? -5.328 20.828 2.559 1 96.81 45 ALA B O 1
ATOM 1289 N N . SER B 1 46 ? -4.41 19.188 3.73 1 98.5 46 SER B N 1
ATOM 1290 C CA . SER B 1 46 ? -3.906 18.422 2.6 1 98.5 46 SER B CA 1
ATOM 1291 C C . SER B 1 46 ? -4.137 16.922 2.807 1 98.5 46 SER B C 1
ATOM 1293 O O . SER B 1 46 ? -3.867 16.391 3.887 1 98.5 46 SER B O 1
ATOM 1295 N N . THR B 1 47 ? -4.66 16.234 1.75 1 98.25 47 THR B N 1
ATOM 1296 C CA . THR B 1 47 ? -4.941 14.812 1.83 1 98.25 47 THR B CA 1
ATOM 1297 C C . THR B 1 47 ? -4.414 14.086 0.595 1 98.25 47 THR B C 1
ATOM 1299 O O . THR B 1 47 ? -4.641 14.523 -0.534 1 98.25 47 THR B O 1
ATOM 1302 N N . ALA B 1 48 ? -3.723 13.039 0.857 1 98.44 48 ALA B N 1
ATOM 1303 C CA . ALA B 1 48 ? -3.281 12.133 -0.202 1 98.44 48 ALA B CA 1
ATOM 1304 C C . ALA B 1 48 ? -3.857 10.734 -0.006 1 98.44 48 ALA B C 1
ATOM 1306 O O . ALA B 1 48 ? -3.713 10.141 1.065 1 98.44 48 ALA B O 1
ATOM 1307 N N . THR B 1 49 ? -4.504 10.219 -1.04 1 97.38 49 THR B N 1
ATOM 1308 C CA . THR B 1 49 ? -5.109 8.898 -0.979 1 97.38 49 THR B CA 1
ATOM 1309 C C . THR B 1 49 ? -4.629 8.023 -2.139 1 97.38 49 THR B C 1
ATOM 1311 O O . THR B 1 49 ? -4.574 8.484 -3.283 1 97.38 49 THR B O 1
ATOM 1314 N N . ALA B 1 50 ? -4.305 6.824 -1.747 1 96.88 50 ALA B N 1
ATOM 1315 C CA . ALA B 1 50 ? -3.877 5.871 -2.768 1 96.88 50 ALA B CA 1
ATOM 1316 C C . ALA B 1 50 ? -4.582 4.531 -2.596 1 96.88 50 ALA B C 1
ATOM 1318 O O . ALA B 1 50 ? -4.57 3.953 -1.506 1 96.88 50 ALA B O 1
ATOM 1319 N N . ILE B 1 51 ? -5.168 4.059 -3.629 1 96.25 51 ILE B N 1
ATOM 1320 C CA . ILE B 1 51 ? -5.711 2.705 -3.68 1 96.25 51 ILE B CA 1
ATOM 1321 C C . ILE B 1 51 ? -4.965 1.885 -4.727 1 96.25 51 ILE B C 1
ATOM 1323 O O . ILE B 1 51 ? -4.848 2.301 -5.883 1 96.25 51 ILE B O 1
ATOM 1327 N N . THR B 1 52 ? -4.457 0.812 -4.293 1 96.56 52 THR B N 1
ATOM 1328 C CA . THR B 1 52 ? -3.648 -0.012 -5.188 1 96.56 52 THR B CA 1
ATOM 1329 C C . THR B 1 52 ? -4.082 -1.473 -5.113 1 96.56 52 THR B C 1
ATOM 1331 O O . THR B 1 52 ? -4.352 -1.992 -4.031 1 96.56 52 THR B O 1
ATOM 1334 N N . GLN B 1 53 ? -4.129 -2.059 -6.25 1 97.06 53 GLN B N 1
ATOM 1335 C CA . GLN B 1 53 ? -4.391 -3.49 -6.344 1 97.06 53 GLN B CA 1
ATOM 1336 C C . GLN B 1 53 ? -3.354 -4.184 -7.223 1 97.06 53 GLN B C 1
ATOM 1338 O O . GLN B 1 53 ? -3.203 -3.846 -8.398 1 97.06 53 GLN B O 1
ATOM 1343 N N . LEU B 1 54 ? -2.645 -5.156 -6.578 1 98.12 54 LEU B N 1
ATOM 1344 C CA . LEU B 1 54 ? -1.702 -5.988 -7.316 1 98.12 54 LEU B CA 1
ATOM 1345 C C . LEU B 1 54 ? -2.234 -7.41 -7.465 1 98.12 54 LEU B C 1
ATOM 1347 O O . LEU B 1 54 ? -2.668 -8.016 -6.484 1 98.12 54 LEU B O 1
ATOM 1351 N N . THR B 1 55 ? -2.18 -7.898 -8.695 1 98.06 55 THR B N 1
ATOM 1352 C CA . THR B 1 55 ? -2.6 -9.281 -8.898 1 98.06 55 THR B CA 1
ATOM 1353 C C . THR B 1 55 ? -1.645 -10 -9.844 1 98.06 55 THR B C 1
ATOM 1355 O O . THR B 1 55 ? -1.2 -9.43 -10.836 1 98.06 55 THR B O 1
ATOM 1358 N N . THR B 1 56 ? -1.312 -11.227 -9.469 1 98.62 56 THR B N 1
ATOM 1359 C CA . THR B 1 56 ? -0.545 -12.086 -10.359 1 98.62 56 THR B CA 1
ATOM 1360 C C . THR B 1 56 ? -1.166 -13.477 -10.43 1 98.62 56 THR B C 1
ATOM 1362 O O . THR B 1 56 ? -1.707 -13.977 -9.438 1 98.62 56 THR B O 1
ATOM 1365 N N . ARG B 1 57 ? -0.987 -14.078 -11.633 1 97.56 57 ARG B N 1
ATOM 1366 C CA . ARG B 1 57 ? -1.526 -15.422 -11.844 1 97.56 57 ARG B CA 1
ATOM 1367 C C . ARG B 1 57 ? -0.621 -16.234 -12.758 1 97.56 57 ARG B C 1
ATOM 1369 O O . ARG B 1 57 ? -0.237 -15.773 -13.836 1 97.56 57 ARG B O 1
ATOM 1376 N N . VAL B 1 58 ? -0.311 -17.406 -12.281 1 96.25 58 VAL B N 1
ATOM 1377 C CA . VAL B 1 58 ? 0.39 -18.391 -13.094 1 96.25 58 VAL B CA 1
ATOM 1378 C C . VAL B 1 58 ? -0.276 -19.75 -12.938 1 96.25 58 VAL B C 1
ATOM 1380 O O . VAL B 1 58 ? -0.157 -20.391 -11.891 1 96.25 58 VAL B O 1
ATOM 1383 N N . GLY B 1 59 ? -0.845 -20.188 -13.992 1 92.31 59 GLY B N 1
ATOM 1384 C CA . GLY B 1 59 ? -1.684 -21.375 -13.875 1 92.31 59 GLY B CA 1
ATOM 1385 C C . GLY B 1 59 ? -2.826 -21.188 -12.891 1 92.31 59 GLY B C 1
ATOM 1386 O O . GLY B 1 59 ? -3.604 -20.25 -13 1 92.31 59 GLY B O 1
ATOM 1387 N N . ASP B 1 60 ? -2.828 -22.125 -11.883 1 90.81 60 ASP B N 1
ATOM 1388 C CA . ASP B 1 60 ? -3.902 -22.062 -10.898 1 90.81 60 ASP B CA 1
ATOM 1389 C C . ASP B 1 60 ? -3.473 -21.281 -9.664 1 90.81 60 ASP B C 1
ATOM 1391 O O . ASP B 1 60 ? -4.246 -21.125 -8.719 1 90.81 60 ASP B O 1
ATOM 1395 N N . ASN B 1 61 ? -2.295 -20.781 -9.688 1 94.75 61 ASN B N 1
ATOM 1396 C CA . ASN B 1 61 ? -1.79 -20.062 -8.523 1 94.75 61 ASN B CA 1
ATOM 1397 C C . ASN B 1 61 ? -1.886 -18.547 -8.727 1 94.75 61 ASN B C 1
ATOM 1399 O O . ASN B 1 61 ? -1.61 -18.047 -9.812 1 94.75 61 ASN B O 1
ATOM 1403 N N . SER B 1 62 ? -2.328 -17.891 -7.621 1 96.19 62 SER B N 1
ATOM 1404 C CA . SER B 1 62 ? -2.496 -16.453 -7.734 1 96.19 62 SER B CA 1
ATOM 1405 C C . SER B 1 62 ? -2.127 -15.742 -6.434 1 96.19 62 SER B C 1
ATOM 1407 O O . SER B 1 62 ? -2.252 -16.328 -5.352 1 96.19 62 SER B O 1
ATOM 1409 N N . ALA B 1 63 ? -1.674 -14.602 -6.539 1 97.44 63 ALA B N 1
ATOM 1410 C CA . ALA B 1 63 ? -1.396 -13.711 -5.418 1 97.44 63 ALA B CA 1
ATOM 1411 C C . ALA B 1 63 ? -1.99 -12.328 -5.652 1 97.44 63 ALA B C 1
ATOM 1413 O O . ALA B 1 63 ? -1.981 -11.82 -6.777 1 97.44 63 ALA B O 1
ATOM 1414 N N . ALA B 1 64 ? -2.508 -11.766 -4.539 1 97.12 64 ALA B N 1
ATOM 1415 C CA . ALA B 1 64 ? -3.104 -10.438 -4.668 1 97.12 64 ALA B CA 1
ATOM 1416 C C . ALA B 1 64 ? -2.867 -9.602 -3.412 1 97.12 64 ALA B C 1
ATOM 1418 O O . ALA B 1 64 ? -2.863 -10.133 -2.299 1 97.12 64 ALA B O 1
ATOM 1419 N N . ILE B 1 65 ? -2.691 -8.375 -3.588 1 96.62 65 ILE B N 1
ATOM 1420 C CA . ILE B 1 65 ? -2.635 -7.41 -2.494 1 96.62 65 ILE B CA 1
ATOM 1421 C C . ILE B 1 65 ? -3.529 -6.215 -2.814 1 96.62 65 ILE B C 1
ATOM 1423 O O . ILE B 1 65 ? -3.428 -5.625 -3.895 1 96.62 65 ILE B O 1
ATOM 1427 N N . GLN B 1 66 ? -4.383 -5.941 -1.96 1 95.75 66 GLN B N 1
ATOM 1428 C CA . GLN B 1 66 ? -5.184 -4.723 -2.02 1 95.75 66 GLN B CA 1
ATOM 1429 C C . GLN B 1 66 ? -4.855 -3.791 -0.857 1 95.75 66 GLN B C 1
ATOM 1431 O O . GLN B 1 66 ? -4.902 -4.199 0.305 1 95.75 66 GLN B O 1
ATOM 1436 N N . SER B 1 67 ? -4.555 -2.543 -1.188 1 94.88 67 SER B N 1
ATOM 1437 C CA . SER B 1 67 ? -4.207 -1.607 -0.122 1 94.88 67 SER B CA 1
ATOM 1438 C C . SER B 1 67 ? -4.852 -0.245 -0.351 1 94.88 67 SER B C 1
ATOM 1440 O O . SER B 1 67 ? -4.977 0.205 -1.492 1 94.88 67 SER B O 1
ATOM 1442 N N . GLU B 1 68 ? -5.27 0.309 0.712 1 95.56 68 GLU B N 1
ATOM 1443 C CA . GLU B 1 68 ? -5.746 1.688 0.748 1 95.56 68 GLU B CA 1
ATOM 1444 C C . GLU B 1 68 ? -4.992 2.508 1.79 1 95.56 68 GLU B C 1
ATOM 1446 O O . GLU B 1 68 ? -4.91 2.115 2.955 1 95.56 68 GLU B O 1
ATOM 1451 N N . ALA B 1 69 ? -4.43 3.582 1.349 1 95.75 69 ALA B N 1
ATOM 1452 C CA . ALA B 1 69 ? -3.656 4.43 2.254 1 95.75 69 ALA B CA 1
ATOM 1453 C C . ALA B 1 69 ? -4.117 5.879 2.178 1 95.75 69 ALA B C 1
ATOM 1455 O O . ALA B 1 69 ? -4.379 6.398 1.088 1 95.75 69 ALA B O 1
ATOM 1456 N N . THR B 1 70 ? -4.227 6.449 3.275 1 96.88 70 THR B N 1
ATOM 1457 C CA . THR B 1 70 ? -4.602 7.855 3.348 1 96.88 70 THR B CA 1
ATOM 1458 C C . THR B 1 70 ? -3.701 8.602 4.328 1 96.88 70 THR B C 1
ATOM 1460 O O . THR B 1 70 ? -3.547 8.188 5.477 1 96.88 70 THR B O 1
ATOM 1463 N N . ALA B 1 71 ? -3.102 9.625 3.865 1 98 71 ALA B N 1
ATOM 1464 C CA . ALA B 1 71 ? -2.365 10.562 4.711 1 98 71 ALA B CA 1
ATOM 1465 C C . ALA B 1 71 ? -3.014 11.945 4.691 1 98 71 ALA B C 1
ATOM 1467 O O . ALA B 1 71 ? -3.234 12.516 3.621 1 98 71 ALA B O 1
ATOM 1468 N N . ARG B 1 72 ? -3.211 12.406 5.855 1 97.56 72 ARG B N 1
ATOM 1469 C CA . ARG B 1 72 ? -3.859 13.711 5.941 1 97.56 72 ARG B CA 1
ATOM 1470 C C . ARG B 1 72 ? -3.186 14.594 6.992 1 97.56 72 ARG B C 1
ATOM 1472 O O . ARG B 1 72 ? -2.873 14.125 8.086 1 97.56 72 ARG B O 1
ATOM 1479 N N . SER B 1 73 ? -3.037 15.883 6.641 1 97.38 73 SER B N 1
ATOM 1480 C CA . SER B 1 73 ? -2.545 16.859 7.602 1 97.38 73 SER B CA 1
ATOM 1481 C C . SER B 1 73 ? -3.4 18.125 7.59 1 97.38 73 SER B C 1
ATOM 1483 O O . SER B 1 73 ? -3.916 18.531 6.543 1 97.38 73 SER B O 1
ATOM 1485 N N . ASN B 1 74 ? -3.576 18.703 8.766 1 95.56 74 ASN B N 1
ATOM 1486 C CA . ASN B 1 74 ? -4.223 20 8.914 1 95.56 74 ASN B CA 1
ATOM 1487 C C . ASN B 1 74 ? -3.611 20.812 10.055 1 95.56 74 ASN B C 1
ATOM 1489 O O . ASN B 1 74 ? -2.586 20.422 10.617 1 95.56 74 ASN B O 1
ATOM 1493 N N . ALA B 1 75 ? -4.277 21.922 10.352 1 92.38 75 ALA B N 1
ATOM 1494 C CA . ALA B 1 75 ? -3.705 22.797 11.359 1 92.38 75 ALA B CA 1
ATOM 1495 C C . ALA B 1 75 ? -3.732 22.156 12.742 1 92.38 75 ALA B C 1
ATOM 1497 O O . ALA B 1 75 ? -2.893 22.453 13.594 1 92.38 75 ALA B O 1
ATOM 1498 N N . ASP B 1 76 ? -4.559 21.156 12.945 1 90.75 76 ASP B N 1
ATOM 1499 C CA . ASP B 1 76 ? -4.758 20.594 14.281 1 90.75 76 ASP B CA 1
ATOM 1500 C C . ASP B 1 76 ? -3.957 19.297 14.445 1 90.75 76 ASP B C 1
ATOM 1502 O O . ASP B 1 76 ? -3.873 18.75 15.555 1 90.75 76 ASP B O 1
ATOM 1506 N N . GLY B 1 77 ? -3.523 18.828 13.359 1 93.94 77 GLY B N 1
ATOM 1507 C CA . GLY B 1 77 ? -2.768 17.609 13.516 1 93.94 77 GLY B CA 1
ATOM 1508 C C . GLY B 1 77 ? -2.57 16.859 12.211 1 93.94 77 GLY B C 1
ATOM 1509 O O . GLY B 1 77 ? -2.699 17.438 11.133 1 93.94 77 GLY B O 1
ATOM 1510 N N . ALA B 1 78 ? -2.078 15.578 12.344 1 96.19 78 ALA B N 1
ATOM 1511 C CA . ALA B 1 78 ? -1.816 14.703 11.203 1 96.19 78 ALA B CA 1
ATOM 1512 C C . ALA B 1 78 ? -2.299 13.281 11.477 1 96.19 78 ALA B C 1
ATOM 1514 O O . ALA B 1 78 ? -2.262 12.812 12.609 1 96.19 78 ALA B O 1
ATOM 1515 N N . LEU B 1 79 ? -2.711 12.648 10.398 1 93.69 79 LEU B N 1
ATOM 1516 C CA . LEU B 1 79 ? -3.238 11.289 10.492 1 93.69 79 LEU B CA 1
ATOM 1517 C C . LEU B 1 79 ? -2.801 10.453 9.297 1 93.69 79 LEU B C 1
ATOM 1519 O O . LEU B 1 79 ? -2.893 10.898 8.148 1 93.69 79 LEU B O 1
ATOM 1523 N N . SER B 1 80 ? -2.287 9.297 9.609 1 95.88 80 SER B N 1
ATOM 1524 C CA . SER B 1 80 ? -2.016 8.305 8.578 1 95.88 80 SER B CA 1
ATOM 1525 C C . SER B 1 80 ? -2.764 7.004 8.844 1 95.88 80 SER B C 1
ATOM 1527 O O . SER B 1 80 ? -2.689 6.457 9.945 1 95.88 80 SER B O 1
ATOM 1529 N N . SER B 1 81 ? -3.461 6.574 7.832 1 92.62 81 SER B N 1
ATOM 1530 C CA . SER B 1 81 ? -4.199 5.32 7.945 1 92.62 81 SER B CA 1
ATOM 1531 C C . SER B 1 81 ? -3.99 4.441 6.715 1 92.62 81 SER B C 1
ATOM 1533 O O . SER B 1 81 ? -3.947 4.941 5.59 1 92.62 81 SER B O 1
ATOM 1535 N N . GLN B 1 82 ? -3.869 3.166 6.988 1 91.88 82 GLN B N 1
ATOM 1536 C CA . GLN B 1 82 ? -3.684 2.223 5.895 1 91.88 82 GLN B CA 1
ATOM 1537 C C . GLN B 1 82 ? -4.387 0.899 6.18 1 91.88 82 GLN B C 1
ATOM 1539 O O . GLN B 1 82 ? -4.332 0.394 7.305 1 91.88 82 GLN B O 1
ATOM 1544 N N . ILE B 1 83 ? -5.078 0.429 5.176 1 90.12 83 ILE B N 1
ATOM 1545 C CA . ILE B 1 83 ? -5.625 -0.922 5.223 1 90.12 83 ILE B CA 1
ATOM 1546 C C . ILE B 1 83 ? -5.086 -1.739 4.051 1 90.12 83 ILE B C 1
ATOM 1548 O O . ILE B 1 83 ? -5.008 -1.244 2.924 1 90.12 83 ILE B O 1
ATOM 1552 N N . SER B 1 84 ? -4.676 -2.873 4.375 1 91.62 84 SER B N 1
ATOM 1553 C CA . SER B 1 84 ? -4.145 -3.723 3.312 1 91.62 84 SER B CA 1
ATOM 1554 C C . SER B 1 84 ? -4.586 -5.172 3.494 1 91.62 84 SER B C 1
ATOM 1556 O O . SER B 1 84 ? -4.645 -5.672 4.621 1 91.62 84 SER B O 1
ATOM 1558 N N . THR B 1 85 ? -4.887 -5.812 2.471 1 91.38 85 THR B N 1
ATOM 1559 C CA . THR B 1 85 ? -5.199 -7.238 2.434 1 91.38 85 THR B CA 1
ATOM 1560 C C . THR B 1 85 ? -4.289 -7.961 1.444 1 91.38 85 THR B C 1
ATOM 1562 O O . THR B 1 85 ? -4.223 -7.594 0.27 1 91.38 85 THR B O 1
ATOM 1565 N N . ALA B 1 86 ? -3.543 -8.961 2.031 1 92.06 86 ALA B N 1
ATOM 1566 C CA . ALA B 1 86 ? -2.697 -9.797 1.188 1 92.06 86 ALA B CA 1
ATOM 1567 C C . ALA B 1 86 ? -3.221 -11.234 1.139 1 92.06 86 ALA B C 1
ATOM 1569 O O . ALA B 1 86 ? -3.553 -11.812 2.174 1 92.06 86 ALA B O 1
ATOM 1570 N N . GLN B 1 87 ? -3.271 -11.742 -0.077 1 94 87 GLN B N 1
ATOM 1571 C CA . GLN B 1 87 ? -3.787 -13.094 -0.244 1 94 87 GLN B CA 1
ATOM 1572 C C . GLN B 1 87 ? -2.928 -13.898 -1.217 1 94 87 GLN B C 1
ATOM 1574 O O . GLN B 1 87 ? -2.404 -13.352 -2.189 1 94 87 GLN B O 1
ATOM 1579 N N . ALA B 1 88 ? -2.721 -15.125 -0.876 1 95.06 88 ALA B N 1
ATOM 1580 C CA . ALA B 1 88 ? -2.047 -16.062 -1.765 1 95.06 88 ALA B CA 1
ATOM 1581 C C . ALA B 1 88 ? -2.832 -17.375 -1.874 1 95.06 88 ALA B C 1
ATOM 1583 O O . ALA B 1 88 ? -3.238 -17.938 -0.861 1 95.06 88 ALA B O 1
ATOM 1584 N N . THR B 1 89 ? -3.029 -17.75 -3.09 1 93.5 89 THR B N 1
ATOM 1585 C CA . THR B 1 89 ? -3.764 -18.984 -3.336 1 93.5 89 THR B CA 1
ATOM 1586 C C . THR B 1 89 ? -2.973 -19.906 -4.258 1 93.5 89 THR B C 1
ATOM 1588 O O . THR B 1 89 ? -2.555 -19.5 -5.344 1 93.5 89 THR B O 1
ATOM 1591 N N . ALA B 1 90 ? -2.797 -21.078 -3.688 1 91.75 90 ALA B N 1
ATOM 1592 C CA . ALA B 1 90 ? -2.148 -22.094 -4.512 1 91.75 90 ALA B CA 1
ATOM 1593 C C . ALA B 1 90 ? -2.688 -23.484 -4.191 1 91.75 90 ALA B C 1
ATOM 1595 O O . ALA B 1 90 ? -2.873 -23.828 -3.021 1 91.75 90 ALA B O 1
ATOM 1596 N N . ASN B 1 91 ? -2.951 -24.312 -5.293 1 85.69 91 ASN B N 1
ATOM 1597 C CA . ASN B 1 91 ? -3.342 -25.719 -5.18 1 85.69 91 ASN B CA 1
ATOM 1598 C C . ASN B 1 91 ? -4.527 -25.891 -4.234 1 85.69 91 ASN B C 1
ATOM 1600 O O . ASN B 1 91 ? -4.52 -26.781 -3.377 1 85.69 91 ASN B O 1
ATOM 1604 N N . GLY B 1 92 ? -5.344 -24.984 -4.266 1 82.12 92 GLY B N 1
ATOM 1605 C CA . GLY B 1 92 ? -6.578 -25.062 -3.506 1 82.12 92 GLY B CA 1
ATOM 1606 C C . GLY B 1 92 ? -6.449 -24.531 -2.094 1 82.12 92 GLY B C 1
ATOM 1607 O O . GLY B 1 92 ? -7.391 -24.625 -1.303 1 82.12 92 GLY B O 1
ATOM 1608 N N . ALA B 1 93 ? -5.316 -24.125 -1.702 1 89.31 93 ALA B N 1
ATOM 1609 C CA . ALA B 1 93 ? -5.129 -23.516 -0.386 1 89.31 93 ALA B CA 1
ATOM 1610 C C . ALA B 1 93 ? -4.961 -22 -0.497 1 89.31 93 ALA B C 1
ATOM 1612 O O . ALA B 1 93 ? -4.461 -21.5 -1.507 1 89.31 93 ALA B O 1
ATOM 1613 N N . THR B 1 94 ? -5.492 -21.312 0.55 1 90.88 94 THR B N 1
ATOM 1614 C CA . THR B 1 94 ? -5.414 -19.859 0.515 1 90.88 94 THR B CA 1
ATOM 1615 C C . THR B 1 94 ? -4.918 -19.312 1.851 1 90.88 94 THR B C 1
ATOM 1617 O O . THR B 1 94 ? -5.324 -19.781 2.912 1 90.88 94 THR B O 1
ATOM 1620 N N . ALA B 1 95 ? -3.988 -18.484 1.792 1 91.25 95 ALA B N 1
ATOM 1621 C CA . ALA B 1 95 ? -3.547 -17.688 2.941 1 91.25 95 ALA B CA 1
ATOM 1622 C C . ALA B 1 95 ? -3.9 -16.219 2.766 1 91.25 95 ALA B C 1
ATOM 1624 O O . ALA B 1 95 ? -3.664 -15.641 1.703 1 91.25 95 ALA B O 1
ATOM 1625 N N . GLN B 1 96 ? -4.461 -15.664 3.814 1 90.62 96 GLN B N 1
ATOM 1626 C CA . GLN B 1 96 ? -4.836 -14.25 3.768 1 90.62 96 GLN B CA 1
ATOM 1627 C C . GLN B 1 96 ? -4.379 -13.516 5.023 1 90.62 96 GLN B C 1
ATOM 1629 O O . GLN B 1 96 ? -4.461 -14.055 6.129 1 90.62 96 GLN B O 1
ATOM 1634 N N . ALA B 1 97 ? -3.9 -12.414 4.844 1 87.75 97 ALA B N 1
ATOM 1635 C CA . ALA B 1 97 ? -3.533 -11.523 5.941 1 87.75 97 ALA B CA 1
ATOM 1636 C C . ALA B 1 97 ? -4.059 -10.117 5.703 1 87.75 97 ALA B C 1
ATOM 1638 O O . ALA B 1 97 ? -3.787 -9.508 4.664 1 87.75 97 ALA B O 1
ATOM 1639 N N . GLN B 1 98 ? -4.863 -9.594 6.641 1 86 98 GLN B N 1
ATOM 1640 C CA . GLN B 1 98 ? -5.391 -8.234 6.57 1 86 98 GLN B CA 1
ATOM 1641 C C . GLN B 1 98 ? -4.895 -7.395 7.742 1 86 98 GLN B C 1
ATOM 1643 O O . GLN B 1 98 ? -4.852 -7.867 8.875 1 86 98 GLN B O 1
ATOM 1648 N N . THR B 1 99 ? -4.574 -6.215 7.395 1 85.06 99 THR B N 1
ATOM 1649 C CA . THR B 1 99 ? -4.129 -5.316 8.453 1 85.06 99 THR B CA 1
ATOM 1650 C C . THR B 1 99 ? -4.754 -3.934 8.289 1 85.06 99 THR B C 1
ATOM 1652 O O . THR B 1 99 ? -5 -3.486 7.172 1 85.06 99 THR B O 1
ATOM 1655 N N . ALA B 1 100 ? -4.969 -3.344 9.438 1 82.75 100 ALA B N 1
ATOM 1656 C CA . ALA B 1 100 ? -5.383 -1.943 9.484 1 82.75 100 ALA B CA 1
ATOM 1657 C C . ALA B 1 100 ? -4.547 -1.159 10.492 1 82.75 100 ALA B C 1
ATOM 1659 O O . ALA B 1 100 ? -4.324 -1.618 11.617 1 82.75 100 ALA B O 1
ATOM 1660 N N . SER B 1 101 ? -4.035 -0.058 10.07 1 85.62 101 SER B N 1
ATOM 1661 C CA . SER B 1 101 ? -3.215 0.754 10.961 1 85.62 101 SER B CA 1
ATOM 1662 C C . SER B 1 101 ? -3.594 2.229 10.867 1 85.62 101 SER B C 1
ATOM 1664 O O . SER B 1 101 ? -3.957 2.719 9.797 1 85.62 101 SER B O 1
ATOM 1666 N N . THR B 1 102 ? -3.463 2.838 12 1 85.81 102 THR B N 1
ATOM 1667 C CA . THR B 1 102 ? -3.701 4.277 12.062 1 85.81 102 THR B CA 1
ATOM 1668 C C . THR B 1 102 ? -2.697 4.945 13 1 85.81 102 THR B C 1
ATOM 1670 O O . THR B 1 102 ? -2.387 4.418 14.07 1 85.81 102 THR B O 1
ATOM 1673 N N . ALA B 1 103 ? -2.113 6.008 12.539 1 89 103 ALA B N 1
ATOM 1674 C CA . ALA B 1 103 ? -1.258 6.859 13.359 1 89 103 ALA B CA 1
ATOM 1675 C C . ALA B 1 103 ? -1.785 8.289 13.406 1 89 103 ALA B C 1
ATOM 1677 O O . ALA B 1 103 ? -2.02 8.906 12.359 1 89 103 ALA B O 1
ATOM 1678 N N . VAL B 1 104 ? -1.922 8.688 14.609 1 89.62 104 VAL B N 1
ATOM 1679 C CA . VAL B 1 104 ? -2.484 10.023 14.773 1 89.62 104 VAL B CA 1
ATOM 1680 C C . VAL B 1 104 ? -1.597 10.852 15.695 1 89.62 104 VAL B C 1
ATOM 1682 O O . VAL B 1 104 ? -1.144 10.359 16.734 1 89.62 104 VAL B O 1
ATOM 1685 N N . SER B 1 105 ? -1.343 12.062 15.203 1 90.94 105 SER B N 1
ATOM 1686 C CA . SER B 1 105 ? -0.707 13.062 16.047 1 90.94 105 SER B CA 1
ATOM 1687 C C . SER B 1 105 ? -1.469 14.383 16 1 90.94 105 SER B C 1
ATOM 1689 O O . SER B 1 105 ? -1.743 14.914 14.93 1 90.94 105 SER B O 1
ATOM 1691 N N . GLY B 1 106 ? -1.769 14.828 17.188 1 84.75 106 GLY B N 1
ATOM 1692 C CA . GLY B 1 106 ? -2.562 16.047 17.234 1 84.75 106 GLY B CA 1
ATOM 1693 C C . GLY B 1 106 ? -1.918 17.156 18.047 1 84.75 106 GLY B C 1
ATOM 1694 O O . GLY B 1 106 ? -0.85 16.953 18.625 1 84.75 106 GLY B O 1
ATOM 1695 N N . LEU B 1 107 ? -2.521 18.328 18.016 1 71.5 107 LEU B N 1
ATOM 1696 C CA . LEU B 1 107 ? -2.025 19.547 18.641 1 71.5 107 LEU B CA 1
ATOM 1697 C C . LEU B 1 107 ? -1.98 19.391 20.156 1 71.5 107 LEU B C 1
ATOM 1699 O O . LEU B 1 107 ? -1.133 20 20.828 1 71.5 107 LEU B O 1
ATOM 1703 N N . ASN B 1 108 ? -2.83 18.594 20.594 1 68.88 108 ASN B N 1
ATOM 1704 C CA . ASN B 1 108 ? -2.826 18.531 22.047 1 68.88 108 ASN B CA 1
ATOM 1705 C C . ASN B 1 108 ? -1.824 17.516 22.578 1 68.88 108 ASN B C 1
ATOM 1707 O O . ASN B 1 108 ? -1.88 17.125 23.75 1 68.88 108 ASN B O 1
ATOM 1711 N N . GLY B 1 109 ? -0.99 17.094 21.688 1 71.06 109 GLY B N 1
ATOM 1712 C CA . GLY B 1 109 ? 0.024 16.141 22.109 1 71.06 109 GLY B CA 1
ATOM 1713 C C . GLY B 1 109 ? -0.466 14.711 22.078 1 71.06 109 GLY B C 1
ATOM 1714 O O . GLY B 1 109 ? 0.245 13.797 22.516 1 71.06 109 GLY B O 1
ATOM 1715 N N . LYS B 1 110 ? -1.695 14.633 21.734 1 77.94 110 LYS B N 1
ATOM 1716 C CA . LYS B 1 110 ? -2.182 13.25 21.703 1 77.94 110 LYS B CA 1
ATOM 1717 C C . LYS B 1 110 ? -1.61 12.5 20.516 1 77.94 110 LYS B C 1
ATOM 1719 O O . LYS B 1 110 ? -1.7 12.969 19.375 1 77.94 110 LYS B O 1
ATOM 1724 N N . VAL B 1 111 ? -0.735 11.469 20.844 1 84.31 111 VAL B N 1
ATOM 1725 C CA . VAL B 1 111 ? -0.147 10.617 19.812 1 84.31 111 VAL B CA 1
ATOM 1726 C C . VAL B 1 111 ? -0.566 9.172 20.047 1 84.31 111 VAL B C 1
ATOM 1728 O O . VAL B 1 111 ? -0.582 8.695 21.188 1 84.31 111 VAL B O 1
ATOM 1731 N N . SER B 1 112 ? -1.066 8.617 19.078 1 84.88 112 SER B N 1
ATOM 1732 C CA . SER B 1 112 ? -1.468 7.223 19.219 1 84.88 112 SER B CA 1
ATOM 1733 C C . SER B 1 112 ? -1.255 6.457 17.906 1 84.88 112 SER B C 1
ATOM 1735 O O . SER B 1 112 ? -1.264 7.047 16.828 1 84.88 112 SER B O 1
ATOM 1737 N N . ALA B 1 113 ? -0.97 5.203 18.047 1 84.88 113 ALA B N 1
ATOM 1738 C CA . ALA B 1 113 ? -0.871 4.285 16.922 1 84.88 113 ALA B CA 1
ATOM 1739 C C . ALA B 1 113 ? -1.58 2.967 17.219 1 84.88 113 ALA B C 1
ATOM 1741 O O . ALA B 1 113 ? -1.42 2.4 18.297 1 84.88 113 ALA B O 1
ATOM 1742 N N . LEU B 1 114 ? -2.516 2.656 16.328 1 75.94 114 LEU B N 1
ATOM 1743 C CA . LEU B 1 114 ? -3.256 1.405 16.453 1 75.94 114 LEU B CA 1
ATOM 1744 C C . LEU B 1 114 ? -3.047 0.518 15.234 1 75.94 114 LEU B C 1
ATOM 1746 O O . LEU B 1 114 ? -3.055 1.003 14.102 1 75.94 114 LEU B O 1
ATOM 1750 N N . LYS B 1 115 ? -2.941 -0.786 15.555 1 79.56 115 LYS B N 1
ATOM 1751 C CA . LYS B 1 115 ? -2.873 -1.723 14.438 1 79.56 115 LYS B CA 1
ATOM 1752 C C . LYS B 1 115 ? -3.604 -3.021 14.766 1 79.56 115 LYS B C 1
ATOM 1754 O O . LYS B 1 115 ? -3.469 -3.559 15.867 1 79.56 115 LYS B O 1
ATOM 1759 N N . THR B 1 116 ? -4.391 -3.398 13.867 1 80.19 116 THR B N 1
ATOM 1760 C CA . THR B 1 116 ? -5.074 -4.684 13.969 1 80.19 116 THR B CA 1
ATOM 1761 C C . THR B 1 116 ? -4.613 -5.629 12.867 1 80.19 116 THR B C 1
ATOM 1763 O O . THR B 1 116 ? -4.371 -5.203 11.734 1 80.19 116 THR B O 1
ATOM 1766 N N . ILE B 1 117 ? -4.48 -6.91 13.258 1 82.19 117 ILE B N 1
ATOM 1767 C CA . ILE B 1 117 ? -4.086 -7.926 12.289 1 82.19 117 ILE B CA 1
ATOM 1768 C C . ILE B 1 117 ? -5.098 -9.07 12.305 1 82.19 117 ILE B C 1
ATOM 1770 O O . ILE B 1 117 ? -5.516 -9.523 13.375 1 82.19 117 ILE B O 1
ATOM 1774 N N . LYS B 1 118 ? -5.434 -9.477 11.102 1 81.62 118 LYS B N 1
ATOM 1775 C CA . LYS B 1 118 ? -6.227 -10.688 10.938 1 81.62 118 LYS B CA 1
ATOM 1776 C C . LYS B 1 118 ? -5.602 -11.617 9.898 1 81.62 118 LYS B C 1
ATOM 1778 O O . LYS B 1 118 ? -5.238 -11.188 8.805 1 81.62 118 LYS B O 1
ATOM 1783 N N . THR B 1 119 ? -5.398 -12.859 10.352 1 86.38 119 THR B N 1
ATOM 1784 C CA . THR B 1 119 ? -4.891 -13.836 9.398 1 86.38 119 THR B CA 1
ATOM 1785 C C . THR B 1 119 ? -5.816 -15.047 9.312 1 86.38 119 THR B C 1
ATOM 1787 O O . THR B 1 119 ? -6.508 -15.375 10.273 1 86.38 119 THR B O 1
ATOM 1790 N N . SER B 1 120 ? -5.801 -15.523 8.125 1 85.56 120 SER B N 1
ATOM 1791 C CA . SER B 1 120 ? -6.551 -16.766 7.938 1 85.56 120 SER B CA 1
ATOM 1792 C C . SER B 1 120 ? -5.879 -17.672 6.918 1 85.56 120 SER B C 1
ATOM 1794 O O . SER B 1 120 ? -5.242 -17.188 5.977 1 85.56 120 SER B O 1
ATOM 1796 N N . THR B 1 121 ? -5.945 -18.953 7.191 1 89.31 121 THR B N 1
ATOM 1797 C CA . THR B 1 121 ? -5.492 -19.953 6.234 1 89.31 121 THR B CA 1
ATOM 1798 C C . THR B 1 121 ? -6.57 -21 6 1 89.31 121 THR B C 1
ATOM 1800 O O . THR B 1 121 ? -7.266 -21.406 6.934 1 89.31 121 THR B O 1
ATOM 1803 N N . THR B 1 122 ? -6.691 -21.297 4.781 1 85.38 122 THR B N 1
ATOM 1804 C CA . THR B 1 122 ? -7.676 -22.312 4.43 1 85.38 122 THR B CA 1
ATOM 1805 C C . THR B 1 122 ? -7.035 -23.422 3.596 1 85.38 122 THR B C 1
ATOM 1807 O O . THR B 1 122 ? -6.484 -23.156 2.521 1 85.38 122 THR B O 1
ATOM 1810 N N . VAL B 1 123 ? -7.062 -24.641 4.172 1 86.06 123 VAL B N 1
ATOM 1811 C CA . VAL B 1 123 ? -6.598 -25.828 3.457 1 86.06 123 VAL B CA 1
ATOM 1812 C C . VAL B 1 123 ? -7.656 -26.922 3.537 1 86.06 123 VAL B C 1
ATOM 1814 O O . VAL B 1 123 ? -8.062 -27.312 4.629 1 86.06 123 VAL B O 1
ATOM 1817 N N . GLY B 1 124 ? -8.055 -27.484 2.385 1 83.56 124 GLY B N 1
ATOM 1818 C CA . GLY B 1 124 ? -9.008 -28.578 2.389 1 83.56 124 GLY B CA 1
ATOM 1819 C C . GLY B 1 124 ? -10.328 -28.219 3.037 1 83.56 124 GLY B C 1
ATOM 1820 O O . GLY B 1 124 ? -10.898 -29.016 3.787 1 83.56 124 GLY B O 1
ATOM 1821 N N . GLY B 1 125 ? -10.633 -27 2.889 1 80.12 125 GLY B N 1
ATOM 1822 C CA . GLY B 1 125 ? -11.922 -26.547 3.389 1 80.12 125 GLY B CA 1
ATOM 1823 C C . GLY B 1 125 ? -11.883 -26.125 4.844 1 80.12 125 GLY B C 1
ATOM 1824 O O . GLY B 1 125 ? -12.883 -25.656 5.387 1 80.12 125 GLY B O 1
ATOM 1825 N N . ARG B 1 126 ? -10.875 -26.422 5.512 1 87 126 ARG B N 1
ATOM 1826 C CA . ARG B 1 126 ? -10.766 -25.984 6.898 1 87 126 ARG B CA 1
ATOM 1827 C C . ARG B 1 126 ? -10.031 -24.656 7 1 87 126 ARG B C 1
ATOM 1829 O O . ARG B 1 126 ? -8.922 -24.516 6.492 1 87 126 ARG B O 1
ATOM 1836 N N . THR B 1 127 ? -10.766 -23.688 7.641 1 86.25 127 THR B N 1
ATOM 1837 C CA . THR B 1 127 ? -10.164 -22.375 7.773 1 86.25 127 THR B CA 1
ATOM 1838 C C . THR B 1 127 ? -9.805 -22.094 9.227 1 86.25 127 THR B C 1
ATOM 1840 O O . THR B 1 127 ? -10.617 -22.281 10.125 1 86.25 127 THR B O 1
ATOM 1843 N N . VAL B 1 128 ? -8.578 -21.766 9.453 1 86.25 128 VAL B N 1
ATOM 1844 C CA . VAL B 1 128 ? -8.109 -21.328 10.766 1 86.25 128 VAL B CA 1
ATOM 1845 C C . VAL B 1 128 ? -7.797 -19.828 10.727 1 86.25 128 VAL B C 1
ATOM 1847 O O . VAL B 1 128 ? -7.188 -19.344 9.773 1 86.25 128 VAL B O 1
ATOM 1850 N N . MET B 1 129 ? -8.352 -19.047 11.781 1 84.44 129 MET B N 1
ATOM 1851 C CA . MET B 1 129 ? -8.172 -17.609 11.797 1 84.44 129 MET B CA 1
ATOM 1852 C C . MET B 1 129 ? -7.496 -17.156 13.094 1 84.44 129 MET B C 1
ATOM 1854 O O . MET B 1 129 ? -7.645 -17.797 14.133 1 84.44 129 MET B O 1
ATOM 1858 N N . ALA B 1 130 ? -6.707 -16.234 12.977 1 81.31 130 ALA B N 1
ATOM 1859 C CA . ALA B 1 130 ? -6.129 -15.555 14.133 1 81.31 130 ALA B CA 1
ATOM 1860 C C . ALA B 1 130 ? -6.145 -14.039 13.953 1 81.31 130 ALA B C 1
ATOM 1862 O O . ALA B 1 130 ? -6.102 -13.539 12.828 1 81.31 130 ALA B O 1
ATOM 1863 N N . GLY B 1 131 ? -6.367 -13.25 15.102 1 78.38 131 GLY B N 1
ATOM 1864 C CA . GLY B 1 131 ? -6.363 -11.797 15.055 1 78.38 131 GLY B CA 1
ATOM 1865 C C . GLY B 1 131 ? -5.777 -11.156 16.297 1 78.38 131 GLY B C 1
ATOM 1866 O O . GLY B 1 131 ? -5.832 -11.742 17.391 1 78.38 131 GLY B O 1
ATOM 1867 N N . LEU B 1 132 ? -5.207 -10.055 16.062 1 77.38 132 LEU B N 1
ATOM 1868 C CA . LEU B 1 132 ? -4.637 -9.312 17.188 1 77.38 132 LEU B CA 1
ATOM 1869 C C . LEU B 1 132 ? -4.828 -7.809 16.984 1 77.38 132 LEU B C 1
ATOM 1871 O O . LEU B 1 132 ? -4.812 -7.32 15.852 1 77.38 132 LEU B O 1
ATOM 1875 N N . ALA B 1 133 ? -5.156 -7.164 18.078 1 72.69 133 ALA B N 1
ATOM 1876 C CA . ALA B 1 133 ? -5.191 -5.703 18.078 1 72.69 133 ALA B CA 1
ATOM 1877 C C . ALA B 1 133 ? -4.199 -5.121 19.078 1 72.69 133 ALA B C 1
ATOM 1879 O O . ALA B 1 133 ? -4.074 -5.621 20.188 1 72.69 133 ALA B O 1
ATOM 1880 N N . TYR B 1 134 ? -3.422 -4.16 18.531 1 72.25 134 TYR B N 1
ATOM 1881 C CA . TYR B 1 134 ? -2.471 -3.492 19.406 1 72.25 134 TYR B CA 1
ATOM 1882 C C . TYR B 1 134 ? -2.637 -1.978 19.344 1 72.25 134 TYR B C 1
ATOM 1884 O O . TYR B 1 134 ? -2.814 -1.415 18.25 1 72.25 134 TYR B O 1
ATOM 1892 N N . TRP B 1 135 ? -2.781 -1.353 20.531 1 68.62 135 TRP B N 1
ATOM 1893 C CA . TRP B 1 135 ? -2.93 0.098 20.609 1 68.62 135 TRP B CA 1
ATOM 1894 C C . TRP B 1 135 ? -1.854 0.714 21.5 1 68.62 135 TRP B C 1
ATOM 1896 O O . TRP B 1 135 ? -1.505 0.152 22.531 1 68.62 135 TRP B O 1
ATOM 1906 N N . ARG B 1 136 ? -1.184 1.716 21.094 1 72.31 136 ARG B N 1
ATOM 1907 C CA . ARG B 1 136 ? -0.308 2.51 21.938 1 72.31 136 ARG B CA 1
ATOM 1908 C C . ARG B 1 136 ? -0.611 3.998 21.812 1 72.31 136 ARG B C 1
ATOM 1910 O O . ARG B 1 136 ? -0.683 4.523 20.688 1 72.31 136 ARG B O 1
#

Foldseek 3Di:
DDKDWDWDDDDFKIKIKMWDKDKDDDDPWIKIKIKIWMWMDGPFKIKIKMWMKIWTDDPPKIKIKTKIWMWMDGPFWIKIKMWMKIWIDDPHKMKIKIKIKMWIQGPVRDTKIKMKIKIWIDDPRDIDIDMDIDMD/DDKDWDWDDDPFKIKIKMWDKDKDDDDPWIKIKIKIWMWMDGPFKIKIKMWMKIWTDDPPKIKIKTKIWMWMDGPFWIKIKMWMKIWIDDPHKMKIKIKIKMWIQGPVRDTKIKMKIKIWIDDPRDIDIDMDIDMD

Nearest PDB structures (foldseek):
  8wv0-assembly1_A  TM=3.994E-01  e=1.202E+00  Burkholderia pseudomallei
  2hdi-assembly1_A  TM=5.260E-01  e=3.113E+00  Escherichia coli
  4e1t-assembly1_A  TM=3.040E-01  e=1.202E+00  Yersinia pseudotuberculosis
  1e54-assembly1_A  TM=3.171E-01  e=2.267E+00  Delftia acidovorans
  8wv0-assembly1_A  TM=3.996E-01  e=9.634E-01  Burkholderia pseudomallei

Secondary structure (DSSP, 8-state):
-EEEEEEEE-SSEEEEEEEEEEEEEETTEEEEEEEEEEEEEESSEEEEEEEEEEEEEETTEEEEEEEEEEEEEETTEEEEEEEEEEEEEETTEEEEEEEEEEEEEETTS-EEEEEEEEEEEEETTEEEEEEEEEE-/-EEEEEEEE-SSEEEEEEEEEEEEEETTEEEEEEEEEEEEEESSEEEEEEEEEEEEEETTEEEEEEEEEEEEEETTEEEEEEEEEEEEEETTEEEEEEEEEEEEEETTS-EEEEEEEEEEEEETTEEEEEEEEEE-

Organism: NCBI:txid629263